Protein AF-A0A968LFF2-F1 (afdb_monomer_lite)

pLDDT: mean 85.59, std 20.64, range [28.81, 98.56]

Structure (mmCIF, N/CA/C/O backbone):
data_AF-A0A968LFF2-F1
#
_entry.id   AF-A0A968LFF2-F1
#
loop_
_atom_site.group_PDB
_atom_site.id
_atom_site.type_symbol
_atom_site.label_atom_id
_atom_site.label_alt_id
_atom_site.label_comp_id
_atom_site.label_asym_id
_atom_site.label_entity_id
_atom_site.label_seq_id
_atom_site.pdbx_PDB_ins_code
_atom_site.Cartn_x
_atom_site.Cartn_y
_atom_site.Cartn_z
_atom_site.occupancy
_atom_site.B_iso_or_equiv
_atom_site.auth_seq_id
_atom_site.auth_comp_id
_atom_site.auth_asym_id
_atom_site.auth_atom_id
_atom_site.pdbx_PDB_model_num
ATOM 1 N N . MET A 1 1 ? 43.950 -26.384 6.929 1.00 42.59 1 MET A N 1
ATOM 2 C CA . MET A 1 1 ? 43.968 -25.857 5.551 1.00 42.59 1 MET A CA 1
ATOM 3 C C . MET A 1 1 ? 42.519 -25.660 5.151 1.00 42.59 1 MET A C 1
ATOM 5 O O . MET A 1 1 ? 41.858 -26.642 4.857 1.00 42.59 1 MET A O 1
ATOM 9 N N . GLY A 1 2 ? 41.994 -24.446 5.329 1.00 50.00 2 GLY A N 1
ATOM 10 C CA . GLY A 1 2 ? 40.636 -24.091 4.918 1.00 50.00 2 GLY A CA 1
ATOM 11 C C . GLY A 1 2 ? 40.735 -23.338 3.604 1.00 50.00 2 GLY A C 1
ATOM 12 O O . GLY A 1 2 ? 41.345 -22.272 3.569 1.00 50.00 2 GLY A O 1
ATOM 13 N N . GLU A 1 3 ? 40.224 -23.927 2.530 1.00 49.44 3 GLU A N 1
ATOM 14 C CA . GLU A 1 3 ? 40.144 -23.263 1.234 1.00 49.44 3 GLU A CA 1
ATOM 15 C C . GLU A 1 3 ? 39.076 -22.169 1.310 1.00 49.44 3 GLU A C 1
ATOM 17 O O . GLU A 1 3 ? 37.909 -22.430 1.600 1.00 49.44 3 GLU A O 1
ATOM 22 N N . SER A 1 4 ? 39.495 -20.923 1.103 1.00 48.19 4 SER A N 1
ATOM 23 C CA . SER A 1 4 ? 38.594 -19.788 0.948 1.00 48.19 4 SER A CA 1
ATOM 24 C C . SER A 1 4 ? 37.860 -19.916 -0.383 1.00 48.19 4 SER A C 1
ATOM 26 O O . SER A 1 4 ? 38.497 -19.927 -1.437 1.00 48.19 4 SER A O 1
ATOM 28 N N . ILE A 1 5 ? 36.531 -19.984 -0.333 1.00 44.09 5 ILE A N 1
ATOM 29 C CA . ILE A 1 5 ? 35.678 -19.902 -1.519 1.00 44.09 5 ILE A CA 1
ATOM 30 C C . ILE A 1 5 ? 35.897 -18.514 -2.148 1.00 44.09 5 ILE A C 1
ATOM 32 O O . ILE A 1 5 ? 35.705 -17.510 -1.457 1.00 44.09 5 ILE A O 1
ATOM 36 N N . PRO A 1 6 ? 36.326 -18.417 -3.418 1.00 49.41 6 PRO A N 1
ATOM 37 C CA . PRO A 1 6 ? 36.496 -17.128 -4.069 1.00 49.41 6 PRO A CA 1
ATOM 38 C C . PRO A 1 6 ? 35.125 -16.471 -4.262 1.00 49.41 6 PRO A C 1
ATOM 40 O O . PRO A 1 6 ? 34.250 -17.027 -4.925 1.00 49.41 6 PRO A O 1
ATOM 43 N N . TYR A 1 7 ? 34.943 -15.277 -3.694 1.00 47.00 7 TYR A N 1
ATOM 44 C CA . TYR A 1 7 ? 33.837 -14.401 -4.070 1.00 47.00 7 TYR A CA 1
ATOM 45 C C . TYR A 1 7 ? 34.010 -14.037 -5.546 1.00 47.00 7 TYR A C 1
ATOM 47 O O . TYR A 1 7 ? 35.020 -13.444 -5.933 1.00 47.00 7 TYR A O 1
ATOM 55 N N . ALA A 1 8 ? 33.044 -14.428 -6.377 1.00 47.16 8 ALA A N 1
ATOM 56 C CA . ALA A 1 8 ? 32.992 -14.007 -7.766 1.00 47.16 8 ALA A CA 1
ATOM 57 C C . ALA A 1 8 ? 32.889 -12.478 -7.799 1.00 47.16 8 ALA A C 1
ATOM 59 O O . ALA A 1 8 ? 31.934 -11.899 -7.285 1.00 47.16 8 ALA A O 1
ATOM 60 N N . THR A 1 9 ? 33.891 -11.817 -8.372 1.00 46.69 9 THR A N 1
ATOM 61 C CA . THR A 1 9 ? 33.853 -10.375 -8.594 1.00 46.69 9 THR A CA 1
ATOM 62 C C . THR A 1 9 ? 32.889 -10.104 -9.738 1.00 46.69 9 THR A C 1
ATOM 64 O O . THR A 1 9 ? 33.243 -10.265 -10.908 1.00 46.69 9 THR A O 1
ATOM 67 N N . THR A 1 10 ? 31.658 -9.725 -9.406 1.00 53.47 10 THR A N 1
ATOM 68 C CA . THR A 1 10 ? 30.729 -9.119 -10.360 1.00 53.47 10 THR A CA 1
ATOM 69 C C . THR A 1 10 ? 31.437 -7.928 -11.022 1.00 53.47 10 THR A C 1
ATOM 71 O O . THR A 1 10 ? 32.088 -7.157 -10.308 1.00 53.47 10 THR A O 1
ATOM 74 N N . PRO A 1 11 ? 31.390 -7.767 -12.359 1.00 54.25 11 PRO A N 1
ATOM 75 C CA . PRO A 1 11 ? 31.959 -6.593 -13.013 1.00 54.25 11 PRO A CA 1
ATOM 76 C C . PRO A 1 11 ? 31.420 -5.324 -12.348 1.00 54.25 11 PRO A C 1
ATOM 78 O O . PRO A 1 11 ? 30.231 -5.246 -12.044 1.00 54.25 11 PRO A O 1
ATOM 81 N N . ALA A 1 12 ? 32.312 -4.366 -12.081 1.00 58.50 12 ALA A N 1
ATOM 82 C CA . ALA A 1 12 ? 31.978 -3.118 -11.408 1.00 58.50 12 ALA A CA 1
ATOM 83 C C . ALA A 1 12 ? 30.876 -2.392 -12.191 1.00 58.50 12 ALA A C 1
ATOM 85 O O . ALA A 1 12 ? 31.120 -1.804 -13.245 1.00 58.50 12 ALA A O 1
ATOM 86 N N . CYS A 1 13 ? 29.647 -2.486 -11.693 1.00 55.47 13 CYS A N 1
ATOM 87 C CA . CYS A 1 13 ? 28.530 -1.720 -12.201 1.00 55.47 13 CYS A CA 1
ATOM 88 C C . CYS A 1 13 ? 28.789 -0.262 -11.805 1.00 55.47 13 CYS A C 1
ATOM 90 O O . CYS A 1 13 ? 28.866 0.048 -10.620 1.00 55.47 13 CYS A O 1
ATOM 92 N N . ASN A 1 14 ? 28.949 0.635 -12.780 1.00 74.81 14 ASN A N 1
ATOM 93 C CA . ASN A 1 14 ? 29.116 2.074 -12.523 1.00 74.81 14 ASN A CA 1
ATOM 94 C C . ASN A 1 14 ? 27.807 2.754 -12.074 1.00 74.81 14 ASN A C 1
ATOM 96 O O . ASN A 1 14 ? 27.743 3.980 -12.002 1.00 74.81 14 ASN A O 1
ATOM 100 N N . TYR A 1 15 ? 26.759 1.975 -11.807 1.00 72.19 15 TYR A N 1
ATOM 101 C CA . TYR A 1 15 ? 25.457 2.462 -11.388 1.00 72.19 15 TYR A CA 1
ATOM 102 C C . TYR A 1 15 ? 25.218 2.140 -9.921 1.00 72.19 15 TYR A C 1
ATOM 104 O O . TYR A 1 15 ? 25.536 1.057 -9.434 1.00 72.19 15 TYR A O 1
ATOM 112 N N . ILE A 1 16 ? 24.627 3.109 -9.235 1.00 80.44 16 ILE A N 1
ATOM 113 C CA . ILE A 1 16 ? 24.134 2.962 -7.874 1.00 80.44 16 ILE A CA 1
ATOM 114 C C . ILE A 1 16 ? 22.748 2.312 -7.977 1.00 80.44 16 ILE A C 1
ATOM 116 O O . ILE A 1 16 ? 21.893 2.882 -8.662 1.00 80.44 16 ILE A O 1
ATOM 120 N N . PRO A 1 17 ? 22.505 1.148 -7.346 1.00 80.00 17 PRO A N 1
ATOM 121 C CA . PRO A 1 17 ? 21.168 0.572 -7.276 1.00 80.00 17 PRO A CA 1
ATOM 122 C C . PRO A 1 17 ? 20.183 1.583 -6.686 1.00 80.00 17 PRO A C 1
ATOM 124 O O . PRO A 1 17 ? 20.472 2.210 -5.670 1.00 80.00 17 PRO A O 1
ATOM 127 N N . ALA A 1 18 ? 19.037 1.756 -7.341 1.00 84.50 18 ALA A N 1
ATOM 128 C CA . ALA A 1 18 ? 17.999 2.689 -6.928 1.00 84.50 18 ALA A CA 1
ATOM 129 C C . ALA A 1 18 ? 16.649 1.969 -6.816 1.00 84.50 18 ALA A C 1
ATOM 131 O O . ALA A 1 18 ? 16.236 1.307 -7.766 1.00 84.50 18 ALA A O 1
ATOM 132 N N . LEU A 1 19 ? 15.955 2.128 -5.687 1.00 86.44 19 LEU A N 1
ATOM 133 C CA . LEU A 1 19 ? 14.545 1.776 -5.527 1.00 86.44 19 LEU A CA 1
ATOM 134 C C . LEU A 1 19 ? 13.709 3.054 -5.627 1.00 86.44 19 LEU A C 1
ATOM 136 O O . LEU A 1 19 ? 13.970 4.023 -4.912 1.00 86.44 19 LEU A O 1
ATOM 140 N N . LEU A 1 20 ? 12.707 3.050 -6.506 1.00 91.62 20 LEU A N 1
ATOM 141 C CA . LEU A 1 20 ? 11.682 4.088 -6.559 1.00 91.62 20 LEU A CA 1
ATOM 142 C C . LEU A 1 20 ? 10.348 3.487 -6.118 1.00 91.62 20 LEU A C 1
ATOM 144 O O . LEU A 1 20 ? 9.720 2.729 -6.859 1.00 91.62 20 LEU A O 1
ATOM 148 N N . GLU A 1 21 ? 9.939 3.853 -4.909 1.00 93.56 21 GLU A N 1
ATOM 149 C CA . GLU A 1 21 ? 8.647 3.506 -4.330 1.00 93.56 21 GLU A CA 1
ATOM 150 C C . GLU A 1 21 ? 7.652 4.660 -4.488 1.00 93.56 21 GLU A C 1
ATOM 152 O O . GLU A 1 21 ? 7.970 5.828 -4.244 1.00 93.56 21 GLU A O 1
ATOM 157 N N . ILE A 1 22 ? 6.425 4.320 -4.874 1.00 96.12 22 ILE A N 1
ATOM 158 C CA . ILE A 1 22 ? 5.303 5.242 -4.994 1.00 96.12 22 ILE A CA 1
ATOM 159 C C . ILE A 1 22 ? 4.215 4.828 -4.005 1.00 96.12 22 ILE A C 1
ATOM 161 O O . ILE A 1 22 ? 3.572 3.790 -4.169 1.00 96.12 22 ILE A O 1
ATOM 165 N N . HIS A 1 23 ? 3.949 5.674 -3.009 1.00 96.06 23 HIS A N 1
ATOM 166 C CA . HIS A 1 23 ? 2.812 5.473 -2.113 1.00 96.06 23 HIS A CA 1
ATOM 167 C C . HIS A 1 23 ? 1.512 5.817 -2.838 1.00 96.06 23 HIS A C 1
ATOM 169 O O . HIS A 1 23 ? 1.255 6.971 -3.193 1.00 96.06 23 HIS A O 1
ATOM 175 N N . THR A 1 24 ? 0.686 4.800 -3.048 1.00 97.06 24 THR A N 1
ATOM 176 C CA . THR A 1 24 ? -0.651 4.930 -3.625 1.00 97.06 24 THR A CA 1
ATOM 177 C C . THR A 1 24 ? -1.636 5.019 -2.474 1.00 97.06 24 THR A C 1
ATOM 179 O O . THR A 1 24 ? -1.988 4.005 -1.882 1.00 97.06 24 THR A O 1
ATOM 182 N N . GLU A 1 25 ? -2.035 6.233 -2.106 1.00 96.75 25 GLU A N 1
ATOM 183 C CA . GLU A 1 25 ? -2.874 6.497 -0.934 1.00 96.75 25 GLU A CA 1
ATOM 184 C C . GLU A 1 25 ? -3.870 7.642 -1.197 1.00 96.75 25 GLU A C 1
ATOM 186 O O . GLU A 1 25 ? -3.706 8.374 -2.180 1.00 96.75 25 GLU A O 1
ATOM 191 N N . PRO A 1 26 ? -4.901 7.824 -0.350 1.00 97.00 26 PRO A N 1
ATOM 192 C CA . PRO A 1 26 ? -5.806 8.960 -0.468 1.00 97.00 26 PRO A CA 1
ATOM 193 C C . PRO A 1 26 ? -5.077 10.311 -0.403 1.00 97.00 26 PRO A C 1
ATOM 195 O O . PRO A 1 26 ? -4.015 10.451 0.208 1.00 97.00 26 PRO A O 1
ATOM 198 N N . ASP A 1 27 ? -5.703 11.347 -0.964 1.00 94.06 27 ASP A N 1
ATOM 199 C CA . ASP A 1 27 ? -5.123 12.698 -0.992 1.00 94.06 27 ASP A CA 1
ATOM 200 C C . ASP A 1 27 ? -4.952 13.309 0.411 1.00 94.06 27 ASP A C 1
ATOM 202 O O . ASP A 1 27 ? -4.018 14.074 0.653 1.00 94.06 27 ASP A O 1
ATOM 206 N N . GLY A 1 28 ? -5.847 12.965 1.343 1.00 91.06 28 GLY A N 1
ATOM 207 C CA . GLY A 1 28 ? -5.799 13.401 2.738 1.00 91.06 28 GLY A CA 1
ATOM 208 C C . GLY A 1 28 ? -5.259 12.322 3.676 1.00 91.06 28 GLY A C 1
ATOM 209 O O . GLY A 1 28 ? -5.589 11.150 3.527 1.00 91.06 28 GLY A O 1
ATOM 210 N N . GLU A 1 29 ? -4.486 12.727 4.687 1.00 86.38 29 GLU A N 1
ATOM 211 C CA . GLU A 1 29 ? -4.011 11.821 5.748 1.00 86.38 29 GLU A CA 1
ATOM 212 C C . GLU A 1 29 ? -5.145 11.464 6.734 1.00 86.38 29 GLU A C 1
ATOM 214 O O . GLU A 1 29 ? -5.326 10.309 7.118 1.00 86.38 29 GLU A O 1
ATOM 219 N N . TYR A 1 30 ? -5.964 12.448 7.112 1.00 92.75 30 TYR A N 1
ATOM 220 C CA . TYR A 1 30 ? -7.060 12.285 8.070 1.00 92.75 30 TYR A CA 1
ATOM 221 C C . TYR A 1 30 ? -8.403 12.245 7.350 1.00 92.75 30 TYR A C 1
ATOM 223 O O . TYR A 1 30 ? -9.018 13.275 7.076 1.00 92.75 30 TYR A O 1
ATOM 231 N N . LEU A 1 31 ? -8.850 11.039 7.017 1.00 93.19 31 LEU A N 1
ATOM 232 C CA . LEU A 1 31 ? -10.049 10.848 6.213 1.00 93.19 31 LEU A CA 1
ATOM 233 C C . LEU A 1 31 ? -11.326 11.166 6.990 1.00 93.19 31 LEU A C 1
ATOM 235 O O . LEU A 1 31 ? -11.475 10.799 8.151 1.00 93.19 31 LEU A O 1
ATOM 239 N N . HIS A 1 32 ? -12.312 11.765 6.336 1.00 90.94 32 HIS A N 1
ATOM 240 C CA . HIS A 1 32 ? -13.648 11.835 6.918 1.00 90.94 32 HIS A CA 1
ATOM 241 C C . HIS A 1 32 ? -14.323 10.463 6.827 1.00 90.94 32 HIS A C 1
ATOM 243 O O . HIS A 1 32 ? -14.366 9.851 5.758 1.00 90.94 32 HIS A O 1
ATOM 249 N N . LEU A 1 33 ? -14.856 9.973 7.949 1.00 89.75 33 LEU A N 1
ATOM 250 C CA . LEU A 1 33 ? -15.550 8.686 7.992 1.00 89.75 33 LEU A CA 1
ATOM 251 C C . LEU A 1 33 ? -16.712 8.650 6.994 1.00 89.75 33 LEU A C 1
ATOM 253 O O . LEU A 1 33 ? -17.507 9.586 6.906 1.00 89.75 33 LEU A O 1
ATOM 257 N N . GLY A 1 34 ? -16.800 7.558 6.234 1.00 85.81 34 GLY A N 1
ATOM 258 C CA . GLY A 1 34 ? -17.827 7.343 5.212 1.00 85.81 34 GLY A CA 1
ATOM 259 C C . GLY A 1 34 ? -17.718 8.227 3.962 1.00 85.81 34 GLY A C 1
ATOM 260 O O . GLY A 1 34 ? -18.468 8.006 3.009 1.00 85.81 34 GLY A O 1
ATOM 261 N N . GLN A 1 35 ? -16.797 9.196 3.915 1.00 92.19 35 GLN A N 1
ATOM 262 C CA . GLN A 1 35 ? -16.594 10.035 2.737 1.00 92.19 35 GLN A CA 1
ATOM 263 C C . G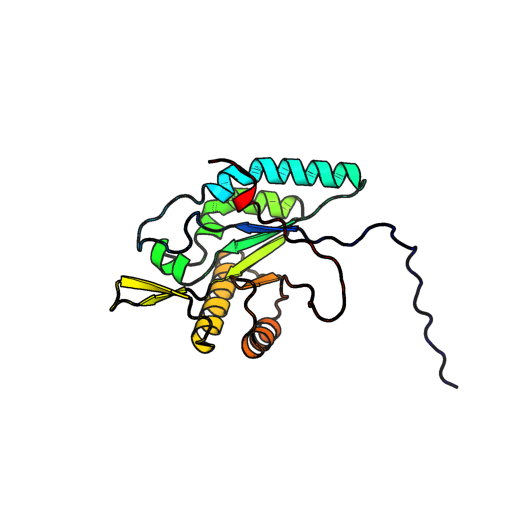LN A 1 35 ? -15.587 9.381 1.786 1.00 92.19 35 GLN A C 1
ATOM 265 O O . GLN A 1 35 ? -14.377 9.568 1.895 1.00 92.19 35 GLN A O 1
ATOM 270 N N . LYS A 1 36 ? -16.107 8.624 0.819 1.00 93.06 36 LYS A N 1
ATOM 271 C CA . LYS A 1 36 ? -15.296 7.968 -0.213 1.00 93.06 36 LYS A CA 1
ATOM 272 C C . LYS A 1 36 ? -14.931 8.970 -1.304 1.00 93.06 36 LYS A C 1
ATOM 274 O O . LYS A 1 36 ? -15.768 9.296 -2.144 1.00 93.06 36 LYS A O 1
ATOM 279 N N . LEU A 1 37 ? -13.702 9.473 -1.270 1.00 93.75 37 LEU A N 1
ATOM 280 C CA . LEU A 1 37 ? -13.165 10.359 -2.300 1.00 93.75 37 LEU A CA 1
ATOM 281 C C . LEU A 1 37 ? -12.250 9.576 -3.253 1.00 93.75 37 LEU A C 1
ATOM 283 O O . LEU A 1 37 ? -11.612 8.617 -2.823 1.00 93.75 37 LEU A O 1
ATOM 287 N N . PRO A 1 38 ? -12.168 9.964 -4.536 1.00 92.69 38 PRO A N 1
ATOM 288 C CA . PRO A 1 38 ? -11.152 9.418 -5.431 1.00 92.69 38 PRO A CA 1
ATOM 289 C C . PRO A 1 38 ? -9.748 9.782 -4.934 1.00 92.69 38 PRO A C 1
ATOM 291 O O . PRO A 1 38 ? -9.563 10.824 -4.303 1.00 92.69 38 PRO A O 1
ATOM 294 N N . TRP A 1 39 ? -8.759 8.939 -5.230 1.00 97.25 39 TRP A N 1
ATOM 295 C CA . TRP A 1 39 ? -7.353 9.182 -4.898 1.00 97.25 39 TRP A CA 1
ATOM 296 C C . TRP A 1 39 ? -6.708 9.958 -6.048 1.00 97.25 39 TRP A C 1
ATOM 298 O O . TRP A 1 39 ? -5.970 9.403 -6.866 1.00 97.25 39 TRP A O 1
ATOM 308 N N . GLN A 1 40 ? -7.035 11.247 -6.163 1.00 97.00 40 GLN A N 1
ATOM 309 C CA . GLN A 1 40 ? -6.697 12.036 -7.350 1.00 97.00 40 GLN A CA 1
ATOM 310 C C . GLN A 1 40 ? -5.187 12.169 -7.544 1.00 97.00 40 GLN A C 1
ATOM 312 O O . GLN A 1 40 ? -4.722 12.248 -8.679 1.00 97.00 40 GLN A O 1
ATOM 317 N N . GLY A 1 41 ? -4.411 12.180 -6.461 1.00 96.19 41 GLY A N 1
ATOM 318 C CA . GLY A 1 41 ? -2.956 12.173 -6.499 1.00 96.19 41 GLY A CA 1
ATOM 319 C C . GLY A 1 41 ? -2.413 10.965 -7.257 1.00 96.19 41 GLY A C 1
ATOM 320 O O . GLY A 1 41 ? -1.577 11.134 -8.144 1.00 96.19 41 GLY A O 1
ATOM 321 N N . PHE A 1 42 ? -2.934 9.764 -6.990 1.00 97.38 42 PHE A N 1
ATOM 322 C CA . PHE A 1 42 ? -2.601 8.564 -7.761 1.00 97.38 42 PHE A CA 1
ATOM 323 C C . PHE A 1 42 ? -3.068 8.691 -9.216 1.00 97.38 42 PHE A C 1
ATOM 325 O O . PHE A 1 42 ? -2.262 8.568 -10.138 1.00 97.38 42 PHE A O 1
ATOM 332 N N . GLU A 1 43 ? -4.341 9.029 -9.431 1.00 97.75 43 GLU A N 1
ATOM 333 C CA . GLU A 1 43 ? -4.942 9.105 -10.771 1.00 97.75 43 GLU A CA 1
ATOM 334 C C . GLU A 1 43 ? -4.203 10.084 -11.697 1.00 97.75 43 GLU A C 1
ATOM 336 O O . GLU A 1 43 ? -3.971 9.794 -12.871 1.00 97.75 43 GLU A O 1
ATOM 341 N N . ARG A 1 44 ? -3.792 11.241 -11.167 1.00 97.19 44 ARG A N 1
ATOM 342 C CA . ARG A 1 44 ? -3.086 12.283 -11.925 1.00 97.19 44 ARG A CA 1
ATOM 343 C C . ARG A 1 44 ? -1.597 11.999 -12.088 1.00 97.19 44 ARG A C 1
ATOM 345 O O . ARG A 1 44 ? -1.019 12.404 -13.095 1.00 97.19 44 ARG A O 1
ATOM 352 N N . SER A 1 45 ? -0.960 11.340 -11.118 1.00 97.25 45 SER A N 1
ATOM 353 C CA . SER A 1 45 ? 0.479 11.050 -11.181 1.00 97.25 45 SER A CA 1
ATOM 354 C C . SER A 1 45 ? 0.803 9.814 -12.018 1.00 97.25 45 SER A C 1
ATOM 356 O O . SER A 1 45 ? 1.883 9.759 -12.604 1.00 97.25 45 SER A O 1
ATOM 358 N N . LEU A 1 46 ? -0.121 8.859 -12.157 1.00 97.75 46 LEU A N 1
ATOM 359 C CA . LEU A 1 46 ? 0.114 7.612 -12.886 1.00 97.75 46 LEU A CA 1
ATOM 360 C C . LEU A 1 46 ? 0.634 7.820 -14.329 1.00 97.75 46 LEU A C 1
ATOM 362 O O . LEU A 1 46 ? 1.645 7.201 -14.675 1.00 97.75 46 LEU A O 1
ATOM 366 N N . PRO A 1 47 ? 0.056 8.699 -15.179 1.00 97.56 47 PRO A N 1
ATOM 367 C CA . PRO A 1 47 ? 0.598 8.952 -16.518 1.00 97.56 47 PRO A CA 1
ATOM 368 C C . PRO A 1 47 ? 2.015 9.538 -16.492 1.00 97.56 47 PRO A C 1
ATOM 370 O O . PRO A 1 47 ? 2.860 9.159 -17.304 1.00 97.56 47 PRO A O 1
ATOM 373 N N . PHE A 1 48 ? 2.288 10.434 -15.539 1.00 97.62 48 PHE A N 1
ATOM 374 C CA . PHE A 1 48 ? 3.609 11.032 -15.361 1.00 97.62 48 PHE A CA 1
ATOM 375 C C . PHE A 1 48 ? 4.645 9.982 -14.942 1.00 97.62 48 PHE A C 1
ATOM 377 O O . PHE A 1 48 ? 5.716 9.908 -15.539 1.00 97.62 48 PHE A O 1
ATOM 384 N N . ILE A 1 49 ? 4.315 9.122 -13.977 1.00 97.81 49 ILE A N 1
ATOM 385 C CA . ILE A 1 49 ? 5.213 8.064 -13.499 1.00 97.81 49 ILE A CA 1
ATOM 386 C C . ILE A 1 49 ? 5.474 7.034 -14.605 1.00 97.81 49 ILE A C 1
ATOM 388 O O . ILE A 1 49 ? 6.613 6.608 -14.790 1.00 97.81 49 ILE A O 1
ATOM 392 N N . ARG A 1 50 ? 4.462 6.691 -15.417 1.00 96.75 50 ARG A N 1
ATOM 393 C CA . ARG A 1 50 ? 4.645 5.835 -16.604 1.00 96.75 50 ARG A CA 1
ATOM 394 C C . ARG A 1 50 ? 5.634 6.451 -17.601 1.00 96.75 50 ARG A C 1
ATOM 396 O O . ARG A 1 50 ? 6.474 5.728 -18.133 1.00 96.75 50 ARG A O 1
ATOM 403 N N . HIS A 1 51 ? 5.564 7.764 -17.826 1.00 97.31 51 HIS A N 1
ATOM 404 C CA . HIS A 1 51 ? 6.521 8.475 -18.676 1.00 97.31 51 HIS A CA 1
ATOM 405 C C . HIS A 1 51 ? 7.931 8.502 -18.065 1.00 97.31 51 HIS A C 1
ATOM 407 O O . HIS A 1 51 ? 8.905 8.223 -18.761 1.00 97.31 51 HIS A O 1
ATOM 413 N N . LEU A 1 52 ? 8.038 8.763 -16.759 1.00 96.50 52 LEU A N 1
ATOM 414 C CA . LEU A 1 52 ? 9.305 8.744 -16.029 1.00 96.50 52 LEU A CA 1
ATOM 415 C C . LEU A 1 52 ? 9.985 7.368 -16.103 1.00 96.50 52 LEU A C 1
ATOM 417 O O . LEU A 1 52 ? 11.170 7.295 -16.411 1.00 96.50 52 LEU A O 1
ATOM 421 N N . ARG A 1 53 ? 9.237 6.277 -15.897 1.00 95.81 53 ARG A N 1
ATOM 422 C CA . ARG A 1 53 ? 9.738 4.897 -16.017 1.00 95.81 53 ARG A CA 1
ATOM 423 C C . ARG A 1 53 ? 10.336 4.624 -17.396 1.00 95.81 53 ARG A C 1
ATOM 425 O O . ARG A 1 53 ? 11.410 4.032 -17.483 1.00 95.81 53 ARG A O 1
ATOM 432 N N . GLN A 1 54 ? 9.666 5.068 -18.463 1.00 96.50 54 GLN A N 1
ATOM 433 C CA . GLN A 1 54 ? 10.191 4.923 -19.823 1.00 96.50 54 GLN A CA 1
ATOM 434 C C . GLN A 1 54 ? 11.494 5.708 -19.989 1.00 96.50 54 GLN A C 1
ATOM 436 O O . GLN A 1 54 ? 12.480 5.156 -20.460 1.00 96.50 54 GLN A O 1
ATOM 441 N N . HIS A 1 55 ? 11.525 6.958 -19.523 1.00 96.62 55 HIS A N 1
ATOM 442 C CA . HIS A 1 55 ? 12.718 7.795 -19.600 1.00 96.62 55 HIS A CA 1
ATOM 443 C C . HIS A 1 55 ? 13.920 7.177 -18.872 1.00 96.62 55 HIS A C 1
ATOM 445 O O . HIS A 1 55 ? 15.026 7.194 -19.407 1.00 96.62 55 HIS A O 1
ATOM 451 N N . ILE A 1 56 ? 13.711 6.608 -17.679 1.00 93.75 56 ILE A N 1
ATOM 452 C CA . ILE A 1 56 ? 14.764 5.904 -16.931 1.00 93.75 56 ILE A CA 1
ATOM 453 C C . ILE A 1 56 ? 15.206 4.653 -17.698 1.00 93.75 56 ILE A C 1
ATOM 455 O O . ILE A 1 56 ? 16.405 4.439 -17.864 1.00 93.75 56 ILE A O 1
ATOM 459 N N . SER A 1 57 ? 14.257 3.873 -18.222 1.00 92.06 57 SER A N 1
ATOM 460 C CA . SER A 1 57 ? 14.566 2.647 -18.967 1.00 92.06 57 SER A CA 1
ATOM 461 C C . SER A 1 57 ? 15.417 2.929 -20.207 1.00 92.06 57 SER A C 1
ATOM 463 O O . SER A 1 57 ? 16.399 2.233 -20.453 1.00 92.06 57 SER A O 1
ATOM 465 N N . ASP A 1 58 ? 15.091 3.996 -20.943 1.00 95.00 58 ASP A N 1
ATOM 466 C CA . ASP A 1 58 ? 15.835 4.426 -22.131 1.00 95.00 58 ASP A CA 1
ATOM 467 C C . ASP A 1 58 ? 17.266 4.872 -21.781 1.00 95.00 58 ASP A C 1
ATOM 469 O O . ASP A 1 58 ? 18.201 4.611 -22.533 1.00 95.00 58 ASP A O 1
ATOM 473 N N . HIS A 1 59 ? 17.457 5.531 -20.631 1.00 92.50 59 HIS A N 1
ATOM 474 C CA . HIS A 1 59 ? 18.782 5.978 -20.180 1.00 92.50 59 HIS A CA 1
ATOM 475 C C . HIS A 1 59 ? 19.660 4.840 -19.658 1.00 92.50 59 HIS A C 1
ATOM 477 O O . HIS A 1 59 ? 20.886 4.933 -19.737 1.00 92.50 59 HIS A O 1
ATOM 483 N N . LEU A 1 60 ? 19.048 3.799 -19.093 1.00 88.50 60 LEU A N 1
ATOM 484 C CA . LEU A 1 60 ? 19.754 2.637 -18.554 1.00 88.50 60 LEU A CA 1
ATOM 485 C C . LEU A 1 60 ? 19.944 1.517 -19.582 1.00 88.50 60 LEU A C 1
ATOM 487 O O . LEU A 1 60 ? 20.648 0.557 -19.281 1.00 88.50 60 LEU A O 1
ATOM 491 N N . ASP A 1 61 ? 19.322 1.626 -20.761 1.00 89.94 61 ASP A N 1
ATOM 492 C CA . ASP A 1 61 ? 19.226 0.546 -21.756 1.00 89.94 61 ASP A CA 1
ATOM 493 C C . ASP A 1 61 ? 18.722 -0.773 -21.130 1.00 89.94 61 ASP A C 1
ATOM 495 O O . ASP A 1 61 ? 19.177 -1.875 -21.438 1.00 89.94 61 ASP A O 1
ATOM 499 N N . ALA A 1 62 ? 17.796 -0.651 -20.173 1.00 88.50 62 ALA A N 1
ATOM 500 C CA . ALA A 1 62 ? 17.269 -1.763 -19.392 1.00 88.50 62 ALA A CA 1
ATOM 501 C C . ALA A 1 62 ? 15.853 -1.456 -18.874 1.00 88.50 62 ALA A C 1
ATOM 503 O O . ALA A 1 62 ? 15.550 -0.299 -18.577 1.00 88.50 62 ALA A O 1
ATOM 504 N N . PRO A 1 63 ? 14.973 -2.464 -18.710 1.00 91.44 63 PRO A N 1
ATOM 505 C CA . PRO A 1 63 ? 13.664 -2.256 -18.101 1.00 91.44 63 PRO A CA 1
ATOM 506 C C . PRO A 1 63 ? 13.775 -1.686 -16.682 1.00 91.44 63 PRO A C 1
ATOM 508 O O . PRO A 1 63 ? 14.494 -2.223 -15.841 1.00 91.44 63 PRO A O 1
ATOM 511 N N . THR A 1 64 ? 13.031 -0.616 -16.410 1.00 93.56 64 THR A N 1
ATOM 512 C CA . THR A 1 64 ? 12.846 -0.082 -15.056 1.00 93.56 64 THR A CA 1
ATOM 513 C C . THR A 1 64 ? 11.544 -0.610 -14.470 1.00 93.56 64 THR A C 1
ATOM 515 O O . THR A 1 64 ? 10.483 -0.440 -15.076 1.00 93.56 64 THR A O 1
ATOM 518 N N . HIS A 1 65 ? 11.636 -1.201 -13.281 1.00 94.81 65 HIS A N 1
ATOM 519 C CA . HIS A 1 65 ? 10.501 -1.669 -12.489 1.00 94.81 65 HIS A CA 1
ATOM 520 C C . HIS A 1 65 ? 10.351 -0.800 -11.243 1.00 94.81 65 HIS A C 1
ATOM 522 O O . HIS A 1 65 ? 11.349 -0.394 -10.644 1.00 94.81 65 HIS A O 1
ATOM 528 N N . LEU A 1 66 ? 9.110 -0.493 -10.880 1.00 95.88 66 LEU A N 1
ATOM 529 C CA . LEU A 1 66 ? 8.774 0.348 -9.732 1.00 95.88 66 LEU A CA 1
ATOM 530 C C . LEU A 1 66 ? 8.091 -0.466 -8.632 1.00 95.88 66 LEU A C 1
ATOM 532 O O . LEU A 1 66 ? 7.465 -1.489 -8.911 1.00 95.88 66 LEU A O 1
ATOM 536 N N . LEU A 1 67 ? 8.168 0.028 -7.396 1.00 96.12 67 LEU A N 1
ATOM 537 C CA . LEU A 1 67 ? 7.354 -0.457 -6.283 1.00 96.12 67 LEU A CA 1
ATOM 538 C C . LEU A 1 67 ? 6.174 0.498 -6.066 1.00 96.12 67 LEU A C 1
ATOM 540 O O . LEU A 1 67 ? 6.363 1.697 -5.871 1.00 96.12 67 LEU A O 1
ATOM 544 N N . TRP A 1 68 ? 4.955 -0.028 -6.075 1.00 97.69 68 TRP A N 1
ATOM 545 C CA . TRP A 1 68 ? 3.732 0.706 -5.763 1.00 97.69 68 TRP A CA 1
ATOM 546 C C . TRP A 1 68 ? 3.159 0.199 -4.447 1.00 97.69 68 TRP A C 1
ATOM 548 O O . TRP A 1 68 ? 2.514 -0.849 -4.403 1.00 97.69 68 TRP A O 1
ATOM 558 N N . SER A 1 69 ? 3.372 0.949 -3.374 1.00 97.06 69 SER A N 1
ATOM 559 C CA . SER A 1 69 ? 2.884 0.581 -2.046 1.00 97.06 69 SER A CA 1
ATOM 560 C C . SER A 1 69 ? 1.493 1.158 -1.842 1.00 97.06 69 SER A C 1
ATOM 562 O O . SER A 1 69 ? 1.310 2.370 -1.696 1.00 97.06 69 SER A O 1
ATOM 564 N N . VAL A 1 70 ? 0.485 0.289 -1.910 1.00 98.12 70 VAL A N 1
ATOM 565 C CA . VAL A 1 70 ? -0.924 0.689 -1.867 1.00 98.12 70 VAL A CA 1
ATOM 566 C C . VAL A 1 70 ? -1.400 0.765 -0.428 1.00 98.12 70 VAL A C 1
ATOM 568 O O . VAL A 1 70 ? -1.188 -0.157 0.359 1.00 98.12 70 VAL A O 1
ATOM 571 N N . ARG A 1 71 ? -2.083 1.860 -0.093 1.00 97.81 71 ARG A N 1
ATOM 572 C CA . ARG A 1 71 ? -2.659 2.085 1.225 1.00 97.81 71 ARG A CA 1
ATOM 573 C C . ARG A 1 71 ? -3.762 1.072 1.513 1.00 97.81 71 ARG A C 1
ATOM 575 O O . ARG A 1 71 ? -4.817 1.109 0.884 1.00 97.81 71 ARG A O 1
ATOM 582 N N . VAL A 1 72 ? -3.526 0.184 2.470 1.00 98.12 72 VAL A N 1
ATOM 583 C CA . VAL A 1 72 ? -4.478 -0.854 2.886 1.00 98.12 72 VAL A CA 1
ATOM 584 C C . VAL A 1 72 ? -4.362 -0.981 4.397 1.00 98.12 72 VAL A C 1
ATOM 586 O O . VAL A 1 72 ? -3.354 -1.463 4.894 1.00 98.12 72 VAL A O 1
ATOM 589 N N . ASP A 1 73 ? -5.360 -0.510 5.139 1.00 98.31 73 ASP A N 1
ATOM 590 C CA . ASP A 1 73 ? -5.340 -0.511 6.606 1.00 98.31 73 ASP A CA 1
ATOM 591 C C . ASP A 1 73 ? -6.760 -0.295 7.187 1.00 98.31 73 ASP A C 1
ATOM 593 O O . ASP A 1 73 ? -7.726 -0.101 6.430 1.00 98.31 73 ASP A O 1
ATOM 597 N N . PRO A 1 74 ? -6.932 -0.325 8.525 1.00 98.31 74 PRO A N 1
ATOM 598 C CA . PRO A 1 74 ? -8.225 -0.077 9.157 1.00 98.31 74 PRO A CA 1
ATOM 599 C C . PRO A 1 74 ? -8.836 1.300 8.870 1.00 98.31 74 PRO A C 1
ATOM 601 O O . PRO A 1 74 ? -10.063 1.404 8.826 1.00 98.31 74 PRO A O 1
ATOM 604 N N . GLN A 1 75 ? -8.041 2.352 8.643 1.00 97.88 75 GLN A N 1
ATOM 605 C CA . GLN A 1 75 ? -8.580 3.663 8.270 1.00 97.88 75 GLN A CA 1
ATOM 606 C C . GLN A 1 75 ? -9.269 3.578 6.904 1.00 97.88 75 GLN A C 1
ATOM 608 O O . GLN A 1 75 ? -10.394 4.062 6.743 1.00 97.88 75 GLN A O 1
ATOM 613 N N . ILE A 1 76 ? -8.642 2.898 5.938 1.00 98.19 76 ILE A N 1
ATOM 614 C CA . ILE A 1 76 ? -9.259 2.637 4.633 1.00 98.19 76 ILE A CA 1
ATOM 615 C C . ILE A 1 76 ? -10.542 1.822 4.799 1.00 98.19 76 ILE A C 1
ATOM 617 O O . ILE A 1 76 ? -11.568 2.193 4.228 1.00 98.19 76 ILE A O 1
ATOM 621 N N . ALA A 1 77 ? -10.539 0.783 5.636 1.00 97.38 77 ALA A N 1
ATOM 622 C CA . ALA A 1 77 ? -11.744 0.001 5.904 1.00 97.38 77 ALA A CA 1
ATOM 623 C C . ALA A 1 77 ? -12.884 0.845 6.489 1.00 97.38 77 ALA A C 1
ATOM 625 O O . ALA A 1 77 ? -14.024 0.742 6.036 1.00 97.38 77 ALA A O 1
ATOM 626 N N . GLN A 1 78 ? -12.593 1.717 7.452 1.00 96.69 78 GLN A N 1
ATOM 627 C CA . GLN A 1 78 ? -13.607 2.555 8.094 1.00 96.69 78 GLN A CA 1
ATOM 628 C C . GLN A 1 78 ? -14.150 3.651 7.167 1.00 96.69 78 GLN A C 1
ATOM 630 O O . GLN A 1 78 ? -15.337 3.978 7.228 1.00 96.69 78 GLN A O 1
ATOM 635 N N . THR A 1 79 ? -13.325 4.200 6.274 1.00 96.94 79 THR A N 1
ATOM 636 C CA . THR A 1 79 ? -13.770 5.231 5.325 1.00 96.94 79 THR A CA 1
ATOM 637 C C . THR A 1 79 ? -14.433 4.639 4.080 1.00 96.94 79 THR A C 1
ATOM 639 O O . THR A 1 79 ? -15.486 5.114 3.649 1.00 96.94 79 THR A O 1
ATOM 642 N N . TYR A 1 80 ? -13.853 3.587 3.503 1.00 97.00 80 TYR A N 1
ATOM 643 C CA . TYR A 1 80 ? -14.258 3.018 2.214 1.00 97.00 80 TYR A CA 1
ATOM 644 C C . TYR A 1 80 ? -15.065 1.718 2.328 1.00 97.00 80 TYR A C 1
ATOM 646 O O . TYR A 1 80 ? -15.630 1.252 1.334 1.00 97.00 80 TYR A O 1
ATOM 654 N N . GLY A 1 81 ? -15.227 1.183 3.537 1.00 96.44 81 GLY A N 1
ATOM 655 C CA . GLY A 1 81 ? -16.041 0.008 3.860 1.00 96.44 81 GLY A CA 1
ATOM 656 C C . GLY A 1 81 ? -15.303 -1.330 3.782 1.00 96.44 81 GLY A C 1
ATOM 657 O O . GLY A 1 81 ? -15.863 -2.336 4.205 1.00 96.44 81 GLY A O 1
ATOM 658 N N . ARG A 1 82 ? -14.082 -1.359 3.237 1.00 96.75 82 ARG A N 1
ATOM 659 C CA . ARG A 1 82 ? -13.190 -2.530 3.181 1.00 96.75 82 ARG A CA 1
ATOM 660 C C . ARG A 1 82 ? -11.737 -2.065 3.051 1.00 96.75 82 ARG A C 1
ATOM 662 O O . ARG A 1 82 ? -11.510 -1.005 2.467 1.00 96.75 82 ARG A O 1
ATOM 669 N N . ALA A 1 83 ? -10.784 -2.797 3.622 1.00 98.12 83 ALA A N 1
ATOM 670 C CA . ALA A 1 83 ? -9.378 -2.378 3.641 1.00 98.12 83 ALA A CA 1
ATOM 671 C C . ALA A 1 83 ? -8.753 -2.466 2.239 1.00 98.12 83 ALA A C 1
ATOM 673 O O . ALA A 1 83 ? -8.022 -1.575 1.821 1.00 98.12 83 ALA A O 1
ATOM 674 N N . GLU A 1 84 ? -9.122 -3.494 1.479 1.00 97.44 84 GLU A N 1
ATOM 675 C CA . GLU A 1 84 ? -8.691 -3.777 0.109 1.00 97.44 84 GLU A CA 1
ATOM 676 C C . GLU A 1 84 ? -9.355 -2.888 -0.953 1.00 97.44 84 GLU A C 1
ATOM 678 O O . GLU A 1 84 ? -9.178 -3.128 -2.145 1.00 97.44 84 GLU A O 1
ATOM 683 N N . TRP A 1 85 ? -10.126 -1.867 -0.554 1.00 97.50 85 TRP A N 1
ATOM 684 C CA . TRP A 1 85 ? -10.965 -1.086 -1.471 1.00 97.50 85 TRP A CA 1
ATOM 685 C C . TRP A 1 85 ? -10.188 -0.573 -2.684 1.00 97.50 85 TRP A C 1
ATOM 687 O O . TRP A 1 85 ? -10.677 -0.675 -3.803 1.00 97.50 85 TRP A O 1
ATOM 697 N N . ALA A 1 86 ? -8.975 -0.059 -2.476 1.00 97.25 86 ALA A N 1
ATOM 698 C CA . ALA A 1 86 ? -8.163 0.483 -3.559 1.00 97.25 86 ALA A CA 1
ATOM 699 C C . ALA A 1 86 ? -7.598 -0.592 -4.490 1.00 97.25 86 ALA A C 1
ATOM 701 O O . ALA A 1 86 ? -7.467 -0.337 -5.684 1.00 97.25 86 ALA A O 1
ATOM 702 N N . LEU A 1 87 ? -7.306 -1.789 -3.968 1.00 97.69 87 LEU A N 1
ATOM 703 C CA . LEU A 1 87 ? -6.848 -2.917 -4.782 1.00 97.69 87 LEU A CA 1
ATOM 704 C C . LEU A 1 87 ? -7.933 -3.340 -5.774 1.00 97.69 87 LEU A C 1
ATOM 706 O O . LEU A 1 87 ? -7.632 -3.637 -6.923 1.00 97.69 87 LEU A O 1
ATOM 710 N N . GLU A 1 88 ? -9.195 -3.316 -5.346 1.00 97.06 88 GLU A N 1
ATOM 711 C CA . GLU A 1 88 ? -10.341 -3.622 -6.203 1.00 97.06 88 GLU A CA 1
ATOM 712 C C . GLU A 1 88 ? -10.711 -2.451 -7.119 1.00 97.06 88 GLU A C 1
ATOM 714 O O . GLU A 1 88 ? -10.888 -2.634 -8.322 1.00 97.06 88 GLU A O 1
ATOM 719 N N . TYR A 1 89 ? -10.816 -1.241 -6.564 1.00 97.31 89 TYR A N 1
ATOM 720 C CA . TYR A 1 89 ? -11.264 -0.059 -7.298 1.00 97.31 89 TYR A CA 1
ATOM 721 C C . TYR A 1 89 ? -10.287 0.337 -8.412 1.00 97.31 89 TYR A C 1
ATOM 723 O O . TYR A 1 89 ? -10.723 0.688 -9.506 1.00 97.31 89 TYR A O 1
ATOM 731 N N . TYR A 1 90 ? -8.979 0.227 -8.161 1.00 97.94 90 TYR A N 1
ATOM 732 C CA . TYR A 1 90 ? -7.923 0.499 -9.141 1.00 97.94 90 TYR A CA 1
ATOM 733 C C . TYR A 1 90 ? -7.327 -0.782 -9.750 1.00 97.94 90 TYR A C 1
ATOM 735 O O . TYR A 1 90 ? -6.201 -0.767 -10.250 1.00 97.94 90 TYR A O 1
ATOM 743 N N . ASN A 1 91 ? -8.058 -1.904 -9.718 1.00 97.50 91 ASN A N 1
ATOM 744 C CA . ASN A 1 91 ? -7.536 -3.201 -10.155 1.00 97.50 91 ASN A CA 1
ATOM 745 C C . ASN A 1 91 ? -7.018 -3.186 -11.601 1.00 97.50 91 ASN A C 1
ATOM 747 O O . ASN A 1 91 ? -6.005 -3.817 -11.889 1.00 97.50 91 ASN A O 1
ATOM 751 N N . GLU A 1 92 ? -7.685 -2.472 -12.510 1.00 98.06 92 GLU A N 1
ATOM 752 C CA . GLU A 1 92 ? -7.246 -2.354 -13.907 1.00 98.06 92 GLU A CA 1
ATOM 753 C C . GL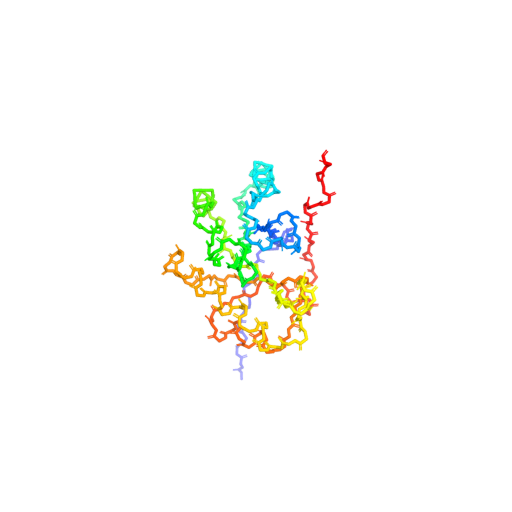U A 1 92 ? -5.866 -1.686 -13.990 1.00 98.06 92 GLU A C 1
ATOM 755 O O . GLU A 1 92 ? -4.924 -2.255 -14.540 1.00 98.06 92 GLU A O 1
ATOM 760 N N . GLN A 1 93 ? -5.705 -0.527 -13.347 1.00 98.38 93 GLN A N 1
ATOM 761 C CA . GLN A 1 93 ? -4.450 0.221 -13.345 1.00 98.38 93 GLN A CA 1
ATOM 762 C C . GLN A 1 93 ? -3.326 -0.556 -12.652 1.00 98.38 93 GLN A C 1
ATOM 764 O O . GLN A 1 93 ? -2.202 -0.573 -13.147 1.00 98.38 93 GLN A O 1
ATOM 769 N N . LEU A 1 94 ? -3.614 -1.205 -11.520 1.00 98.19 94 LEU A N 1
ATOM 770 C CA . LEU A 1 94 ? -2.630 -2.003 -10.783 1.00 98.19 94 LEU A CA 1
ATOM 771 C C . LEU A 1 94 ? -2.249 -3.279 -11.551 1.00 98.19 94 LEU A C 1
ATOM 773 O O . LEU A 1 94 ? -1.087 -3.684 -11.531 1.00 98.19 94 LEU A O 1
ATOM 777 N N . SER A 1 95 ? -3.190 -3.886 -12.279 1.00 97.69 95 SER A N 1
ATOM 778 C CA . SER A 1 95 ? -2.917 -5.039 -13.145 1.00 97.69 95 SER A CA 1
ATOM 779 C C . SER A 1 95 ? -2.014 -4.669 -14.321 1.00 97.69 95 SER A C 1
ATOM 781 O O . SER A 1 95 ? -1.061 -5.400 -14.592 1.00 97.69 95 SER A O 1
ATOM 783 N N . ASP A 1 96 ? -2.242 -3.517 -14.962 1.00 98.12 96 ASP A N 1
ATOM 784 C CA . ASP A 1 96 ? -1.349 -2.994 -16.006 1.00 98.12 96 ASP A CA 1
ATOM 785 C C . ASP A 1 96 ? 0.090 -2.831 -15.492 1.00 98.12 96 ASP A C 1
ATOM 787 O O . ASP A 1 96 ? 1.052 -3.175 -16.180 1.00 98.12 96 ASP A O 1
ATOM 791 N N . LEU A 1 97 ? 0.243 -2.289 -14.277 1.00 98.06 97 LEU A N 1
ATOM 792 C CA . LEU A 1 97 ? 1.549 -2.075 -13.647 1.00 98.06 97 LEU A CA 1
ATOM 793 C C . LEU A 1 97 ? 2.250 -3.415 -13.375 1.00 98.06 97 LEU A C 1
ATOM 795 O O . LEU A 1 97 ? 3.404 -3.606 -13.759 1.00 98.06 97 LEU A O 1
ATOM 799 N N . ARG A 1 98 ? 1.529 -4.401 -12.831 1.00 96.75 98 ARG A N 1
ATOM 800 C CA . ARG A 1 98 ? 2.061 -5.763 -12.642 1.00 96.75 98 ARG A CA 1
ATOM 801 C C . ARG A 1 98 ? 2.475 -6.417 -13.956 1.00 96.75 98 ARG A C 1
ATOM 803 O O . ARG A 1 98 ? 3.480 -7.123 -13.996 1.00 96.75 98 ARG A O 1
ATOM 810 N N . GLN A 1 99 ? 1.727 -6.192 -15.036 1.00 97.31 99 GLN A N 1
ATOM 811 C CA . GLN A 1 99 ? 2.035 -6.768 -16.346 1.00 97.31 99 GLN A CA 1
ATOM 812 C C . GLN A 1 99 ? 3.370 -6.260 -16.909 1.00 97.31 99 GLN A C 1
ATOM 814 O O . GLN A 1 99 ? 4.055 -7.003 -17.612 1.00 97.31 99 GLN A O 1
ATOM 819 N N . VAL A 1 100 ? 3.767 -5.025 -16.584 1.00 96.19 100 VAL A N 1
ATOM 820 C CA . VAL A 1 100 ? 5.076 -4.470 -16.972 1.00 96.19 100 VAL A CA 1
ATOM 821 C C . VAL A 1 100 ? 6.195 -4.789 -15.973 1.00 96.19 100 VAL A C 1
ATOM 823 O O . VAL A 1 100 ? 7.316 -4.307 -16.134 1.00 96.19 100 VAL A O 1
ATOM 826 N N . GLY A 1 101 ? 5.914 -5.635 -14.979 1.00 96.19 101 GLY A N 1
ATOM 827 C CA . GLY A 1 101 ? 6.880 -6.124 -13.999 1.00 96.19 101 GLY A CA 1
ATOM 828 C C . GLY A 1 101 ? 7.033 -5.250 -12.757 1.00 96.19 101 GLY A C 1
ATOM 829 O O . GLY A 1 101 ? 7.926 -5.523 -11.963 1.00 96.19 101 GLY A O 1
ATOM 830 N N . ASP A 1 102 ? 6.191 -4.228 -12.576 1.00 96.94 102 ASP A N 1
ATOM 831 C CA . ASP A 1 102 ? 6.180 -3.465 -11.327 1.00 96.94 102 ASP A CA 1
ATOM 832 C C . ASP A 1 102 ? 5.653 -4.331 -10.171 1.00 96.94 102 ASP A C 1
ATOM 834 O O . ASP A 1 102 ? 4.819 -5.229 -10.350 1.00 96.94 102 ASP A O 1
ATOM 838 N N . GLU A 1 103 ? 6.121 -4.033 -8.962 1.00 96.56 103 GLU A N 1
ATOM 839 C CA . GLU A 1 103 ? 5.645 -4.668 -7.742 1.00 96.56 103 GLU A CA 1
ATOM 840 C C . GLU A 1 103 ? 4.516 -3.857 -7.102 1.00 96.56 103 GLU A C 1
ATOM 842 O O . GLU A 1 103 ? 4.585 -2.632 -7.023 1.00 96.56 103 GLU A O 1
ATOM 847 N N . ILE A 1 104 ? 3.484 -4.547 -6.608 1.00 97.81 104 ILE A N 1
ATOM 848 C CA . ILE A 1 104 ? 2.420 -3.946 -5.798 1.00 97.81 104 ILE A CA 1
ATOM 849 C C . ILE A 1 104 ? 2.597 -4.416 -4.356 1.00 97.81 104 ILE A C 1
ATOM 851 O O . ILE A 1 104 ? 2.305 -5.576 -4.048 1.00 97.81 104 ILE A O 1
ATOM 855 N N . GLY A 1 105 ? 3.078 -3.519 -3.502 1.00 96.81 105 GLY A N 1
ATOM 856 C CA . GLY A 1 105 ? 3.275 -3.734 -2.073 1.00 96.81 105 GLY A CA 1
ATOM 857 C C . GLY A 1 105 ? 2.157 -3.129 -1.225 1.00 96.81 105 GLY A C 1
ATOM 858 O O . GLY A 1 105 ? 1.161 -2.602 -1.730 1.00 96.81 105 GLY A O 1
ATOM 859 N N . LEU A 1 106 ? 2.344 -3.196 0.088 1.00 97.94 106 LEU A N 1
ATOM 860 C CA . LEU A 1 106 ? 1.470 -2.585 1.083 1.00 97.94 106 LEU A CA 1
ATOM 861 C C . LEU A 1 106 ? 2.063 -1.287 1.627 1.00 97.94 106 LEU A C 1
ATOM 863 O O . LEU A 1 106 ? 3.245 -1.241 1.929 1.00 97.94 106 LEU A O 1
ATOM 867 N N . HIS A 1 107 ? 1.223 -0.276 1.835 1.00 97.50 107 HIS A N 1
ATOM 868 C CA . HIS A 1 107 ? 1.528 0.904 2.642 1.00 97.50 107 HIS A CA 1
ATOM 869 C C . HIS A 1 107 ? 0.530 0.982 3.801 1.00 97.50 107 HIS A C 1
ATOM 871 O O . HIS A 1 107 ? -0.679 1.040 3.577 1.00 97.50 107 HIS A O 1
ATOM 877 N N . VAL A 1 108 ? 0.995 0.978 5.046 1.00 97.56 108 VAL A N 1
ATOM 878 C CA . VAL A 1 108 ? 0.115 0.898 6.225 1.00 97.56 108 VAL A CA 1
ATOM 879 C C . VAL A 1 108 ? 0.357 2.091 7.128 1.00 97.56 108 VAL A C 1
ATOM 881 O O . VAL A 1 108 ? 1.496 2.313 7.523 1.00 97.56 108 VAL A O 1
ATOM 884 N N . HIS A 1 109 ? -0.682 2.832 7.532 1.00 97.56 109 HIS A N 1
ATOM 885 C CA . HIS A 1 109 ? -0.540 3.738 8.681 1.00 97.56 109 HIS A CA 1
ATOM 886 C C . HIS A 1 109 ? -1.363 3.239 9.869 1.00 97.56 109 HIS A C 1
ATOM 888 O O . HIS A 1 109 ? -2.530 2.879 9.698 1.00 97.56 109 HIS A O 1
ATOM 894 N N . PRO A 1 110 ? -0.810 3.294 11.093 1.00 97.25 110 PRO A N 1
ATOM 895 C CA . PRO A 1 110 ? -1.505 2.918 12.317 1.00 97.25 110 PRO A CA 1
ATOM 896 C C . PRO A 1 110 ? -2.423 4.048 12.802 1.00 97.25 110 PRO A C 1
ATOM 898 O O . PRO A 1 110 ? -2.322 4.538 13.927 1.00 97.25 110 PRO A O 1
ATOM 901 N N . TYR A 1 111 ? -3.337 4.491 11.939 1.00 97.81 111 TYR A N 1
ATOM 902 C CA . TYR A 1 111 ? -4.307 5.529 12.268 1.00 97.81 111 TYR A CA 1
ATOM 903 C C . TYR A 1 111 ? -5.519 4.917 12.966 1.00 97.81 111 TYR A C 1
ATOM 905 O O . TYR A 1 111 ? -6.311 4.201 12.354 1.00 97.81 111 TYR A O 1
ATOM 913 N N . ARG A 1 112 ? -5.676 5.210 14.260 1.00 97.25 112 ARG A N 1
ATOM 914 C CA . ARG A 1 112 ? -6.801 4.733 15.072 1.00 97.25 112 ARG A CA 1
ATOM 915 C C . ARG A 1 112 ? -7.860 5.813 15.211 1.00 97.25 112 ARG A C 1
ATOM 917 O O . ARG A 1 112 ? -7.544 6.955 15.532 1.00 97.25 112 ARG A O 1
ATOM 924 N N . TRP A 1 113 ?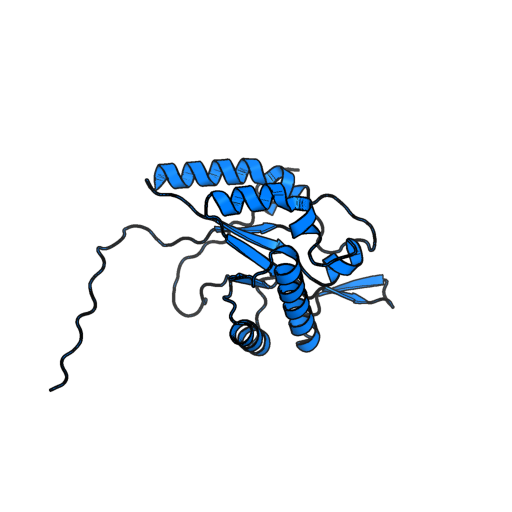 -9.124 5.460 15.010 1.00 97.12 113 TRP A N 1
ATOM 925 C CA . TRP A 1 113 ? -10.222 6.386 15.271 1.00 97.12 113 TRP A CA 1
ATOM 926 C C . TRP A 1 113 ? -10.446 6.535 16.778 1.00 97.12 113 TRP A C 1
ATOM 928 O O . TRP A 1 113 ? -10.694 5.550 17.476 1.00 97.12 113 TRP A O 1
ATOM 938 N N . GLU A 1 114 ? -10.393 7.765 17.281 1.00 96.81 114 GLU A N 1
ATOM 939 C CA . GLU A 1 114 ? -10.714 8.097 18.666 1.00 96.81 114 GLU A CA 1
ATOM 940 C C . GLU A 1 114 ? -12.120 8.692 18.740 1.00 96.81 114 GLU A C 1
ATOM 942 O O . GLU A 1 114 ? -12.330 9.899 18.597 1.00 96.81 114 GLU A O 1
ATOM 947 N N . ALA A 1 115 ? -13.108 7.821 18.956 1.00 94.88 115 ALA A N 1
ATOM 948 C CA . ALA A 1 115 ? -14.521 8.184 18.897 1.00 94.88 115 ALA A CA 1
ATOM 949 C C . ALA A 1 115 ? -14.918 9.275 19.903 1.00 94.88 115 ALA A C 1
ATOM 951 O O . ALA A 1 115 ? -15.800 10.076 19.602 1.00 94.88 115 ALA A O 1
ATOM 952 N N . SER A 1 116 ? -14.264 9.337 21.070 1.00 96.19 116 SER A N 1
ATOM 953 C CA . SER A 1 116 ? -14.559 10.358 22.085 1.00 96.19 116 SER A CA 1
ATOM 954 C C . SER A 1 116 ? -14.176 11.775 21.643 1.00 96.19 116 SER A C 1
ATOM 956 O O . SER A 1 116 ? -14.770 12.747 22.107 1.00 96.19 116 SER A O 1
ATOM 958 N N . GLN A 1 117 ? -13.208 11.889 20.730 1.00 94.31 117 GLN A N 1
ATOM 959 C CA . GLN A 1 117 ? -12.680 13.157 20.227 1.00 94.31 117 GLN A CA 1
ATOM 960 C C . GLN A 1 117 ? -13.069 13.422 18.767 1.00 94.31 117 GLN A C 1
ATOM 962 O O . GLN A 1 117 ? -12.906 14.540 18.285 1.00 94.31 117 GLN A O 1
ATOM 967 N N . GLY A 1 118 ? -13.599 12.416 18.064 1.00 95.00 118 GLY A N 1
ATOM 968 C CA . GLY A 1 118 ? -14.003 12.537 16.666 1.00 95.00 118 GLY A CA 1
ATOM 969 C C . GLY A 1 118 ? -12.823 12.797 15.728 1.00 95.00 118 GLY A C 1
ATOM 970 O O . GLY A 1 118 ? -12.956 13.587 14.794 1.00 95.00 118 GLY A O 1
ATOM 971 N N . LEU A 1 119 ? -11.670 12.177 15.994 1.00 95.94 119 LEU A N 1
ATOM 972 C CA . LEU A 1 119 ? -10.441 12.374 15.224 1.00 95.94 119 LEU A CA 1
ATOM 973 C C . LEU A 1 119 ? -9.650 11.077 15.038 1.00 95.94 119 LEU A C 1
ATOM 975 O O . LEU A 1 119 ? -9.851 10.093 15.749 1.00 95.94 119 LEU A O 1
ATOM 979 N N . TRP A 1 120 ? -8.721 11.106 14.087 1.00 97.12 120 TRP A N 1
ATOM 980 C CA . TRP A 1 120 ? -7.716 10.064 13.901 1.00 97.12 120 TRP A CA 1
ATOM 981 C C . TRP A 1 120 ? -6.488 10.344 14.763 1.00 97.12 120 TRP A C 1
ATOM 983 O O . TRP A 1 120 ? -5.971 11.460 14.767 1.00 97.12 120 TRP A O 1
ATOM 993 N N . LEU A 1 121 ? -6.009 9.316 15.456 1.00 96.81 121 LEU A N 1
ATOM 994 C CA . LEU A 1 121 ? -4.747 9.317 16.181 1.00 96.81 121 LEU A CA 1
ATOM 995 C C . LEU A 1 121 ? -3.692 8.562 15.379 1.00 96.81 121 LEU A C 1
ATOM 997 O O . LEU A 1 121 ? -3.932 7.435 14.951 1.00 96.81 121 LEU A O 1
ATOM 1001 N N . GLU A 1 122 ? -2.511 9.158 15.236 1.00 96.31 122 GLU A N 1
ATOM 1002 C CA . GLU A 1 122 ? -1.319 8.452 14.769 1.00 96.31 122 GLU A CA 1
ATOM 1003 C C . GLU A 1 122 ? -0.764 7.572 15.910 1.00 96.31 122 GLU A C 1
ATOM 1005 O O . GLU A 1 122 ? 0.081 8.011 16.690 1.00 96.31 122 GLU A O 1
ATOM 1010 N N . ASP A 1 123 ? -1.269 6.345 16.069 1.00 96.62 123 ASP A N 1
ATOM 1011 C CA . ASP A 1 123 ? -1.046 5.533 17.279 1.00 96.62 123 ASP A CA 1
ATOM 1012 C C . ASP A 1 123 ? 0.173 4.600 17.165 1.00 96.62 123 ASP A C 1
ATOM 1014 O O . ASP A 1 123 ? 0.112 3.403 17.434 1.00 96.62 123 ASP A O 1
ATOM 1018 N N . TYR A 1 124 ? 1.313 5.166 16.760 1.00 94.75 124 TYR A N 1
ATOM 1019 C CA . TYR A 1 124 ? 2.584 4.441 16.615 1.00 94.75 124 TYR A CA 1
ATOM 1020 C C . TYR A 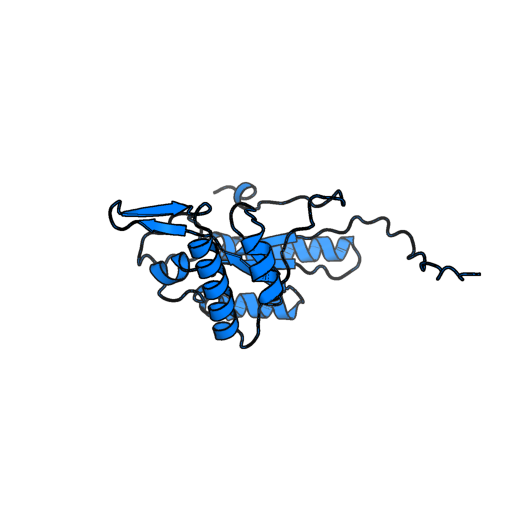1 124 ? 3.151 3.917 17.947 1.00 94.75 124 TYR A C 1
ATOM 1022 O O . TYR A 1 124 ? 4.014 3.045 17.958 1.00 94.75 124 TYR A O 1
ATOM 1030 N N . ALA A 1 125 ? 2.711 4.463 19.085 1.00 95.19 125 ALA A N 1
ATOM 1031 C CA . ALA A 1 125 ? 3.171 4.032 20.407 1.00 95.19 125 ALA A CA 1
ATOM 1032 C C . ALA A 1 125 ? 2.473 2.751 20.899 1.00 95.19 125 ALA A C 1
ATOM 1034 O O . ALA A 1 125 ? 2.927 2.140 21.866 1.00 95.19 125 ALA A O 1
ATOM 1035 N N . ASN A 1 126 ? 1.378 2.354 20.252 1.00 96.81 126 ASN A N 1
ATOM 1036 C CA . ASN A 1 126 ? 0.609 1.168 20.586 1.00 96.81 126 ASN A CA 1
ATOM 1037 C C . ASN A 1 126 ? 0.995 0.018 19.646 1.00 96.81 126 ASN A C 1
ATOM 1039 O O . ASN A 1 126 ? 0.458 -0.100 18.546 1.00 96.81 126 ASN A O 1
ATOM 1043 N N . SER A 1 127 ? 1.936 -0.825 20.077 1.00 95.25 127 SER A N 1
ATOM 1044 C CA . SER A 1 127 ? 2.454 -1.934 19.263 1.00 95.25 127 SER A CA 1
ATOM 1045 C C . SER A 1 127 ? 1.361 -2.887 18.792 1.00 95.25 127 SER A C 1
ATOM 1047 O O . SER A 1 127 ? 1.365 -3.274 17.630 1.00 95.25 127 SER A O 1
ATOM 1049 N N . ASP A 1 128 ? 0.400 -3.209 19.658 1.00 96.69 128 ASP A N 1
ATOM 1050 C CA . ASP A 1 128 ? -0.674 -4.151 19.338 1.00 96.69 128 ASP A CA 1
ATOM 1051 C C . ASP A 1 128 ? -1.564 -3.598 18.216 1.00 96.69 128 ASP A C 1
ATOM 1053 O O . ASP A 1 128 ? -1.986 -4.333 17.327 1.00 96.69 128 ASP A O 1
ATOM 1057 N N . TRP A 1 129 ? -1.797 -2.282 18.216 1.00 97.75 129 TRP A N 1
ATOM 1058 C CA . TRP A 1 129 ? -2.544 -1.615 17.153 1.00 97.75 129 TRP A CA 1
ATOM 1059 C C . TRP A 1 129 ? -1.772 -1.565 15.831 1.00 97.75 129 TRP A C 1
ATOM 1061 O O . TRP A 1 129 ? -2.359 -1.753 14.765 1.00 97.75 129 TRP A O 1
ATOM 1071 N N . VAL A 1 130 ? -0.459 -1.327 15.878 1.00 97.88 130 VAL A N 1
ATOM 1072 C CA . VAL A 1 130 ? 0.378 -1.381 14.671 1.00 97.88 130 VAL A CA 1
ATOM 1073 C C . VAL A 1 130 ? 0.359 -2.788 14.069 1.00 97.88 130 VAL A C 1
ATOM 1075 O O . VAL A 1 130 ? 0.160 -2.938 12.862 1.00 97.88 130 VAL A O 1
ATOM 1078 N N . ASP A 1 131 ? 0.508 -3.809 14.910 1.00 97.38 131 ASP A N 1
ATOM 1079 C CA . ASP A 1 131 ? 0.481 -5.211 14.503 1.00 97.38 131 ASP A CA 1
ATOM 1080 C C . ASP A 1 131 ? -0.881 -5.588 13.898 1.00 97.38 131 ASP A C 1
ATOM 1082 O O . ASP A 1 131 ? -0.935 -6.219 12.839 1.00 97.38 131 ASP A O 1
ATOM 1086 N N . GLU A 1 132 ? -1.984 -5.130 14.501 1.00 98.06 132 GLU A N 1
ATOM 1087 C CA . GLU A 1 132 ? -3.335 -5.296 13.956 1.00 98.06 132 GLU A CA 1
ATOM 1088 C C . GLU A 1 132 ? -3.462 -4.656 12.567 1.00 98.06 132 GLU A C 1
ATOM 1090 O O . GLU A 1 132 ? -3.970 -5.283 11.636 1.00 98.06 132 GLU A O 1
ATOM 1095 N N . CYS A 1 133 ? -2.957 -3.433 12.391 1.00 98.50 133 CYS A N 1
ATOM 1096 C CA . CYS A 1 133 ? -3.002 -2.734 11.108 1.00 98.50 133 CYS A CA 1
ATOM 1097 C C . CYS A 1 133 ? -2.255 -3.506 10.007 1.00 98.50 133 CYS A C 1
ATOM 1099 O O . CYS A 1 133 ? -2.769 -3.627 8.894 1.00 98.50 133 CYS A O 1
ATOM 1101 N N . ILE A 1 134 ? -1.086 -4.074 10.319 1.00 98.31 134 ILE A N 1
ATOM 1102 C CA . ILE A 1 134 ? -0.306 -4.906 9.388 1.00 98.31 134 ILE A CA 1
ATOM 1103 C C . ILE A 1 134 ? -1.053 -6.196 9.051 1.00 98.31 134 ILE A C 1
ATOM 1105 O O . ILE A 1 134 ? -1.179 -6.550 7.880 1.00 98.31 134 ILE A O 1
ATOM 1109 N N . GLN A 1 135 ? -1.590 -6.892 10.053 1.00 98.50 135 GLN A N 1
ATOM 1110 C CA . GLN A 1 135 ? -2.335 -8.132 9.834 1.00 98.50 135 GLN A CA 1
ATOM 1111 C C . GLN A 1 135 ? -3.587 -7.902 8.979 1.00 98.50 135 GLN A C 1
ATOM 1113 O O . GLN A 1 135 ? -3.848 -8.677 8.056 1.00 98.50 135 GLN A O 1
ATOM 1118 N N . VAL A 1 136 ? -4.325 -6.815 9.232 1.00 98.56 136 VAL A N 1
ATOM 1119 C CA . VAL A 1 136 ? -5.468 -6.399 8.406 1.00 98.56 136 VAL A CA 1
ATOM 1120 C C . VAL A 1 136 ? -5.024 -6.131 6.972 1.00 98.56 136 VAL A C 1
ATOM 1122 O O . VAL A 1 136 ? -5.667 -6.617 6.043 1.00 98.56 136 VAL A O 1
ATOM 1125 N N . ALA A 1 137 ? -3.920 -5.410 6.778 1.00 98.56 137 ALA A N 1
ATOM 1126 C CA . ALA A 1 137 ? -3.396 -5.099 5.454 1.00 98.56 137 ALA A CA 1
ATOM 1127 C C . ALA A 1 137 ? -3.027 -6.360 4.658 1.00 98.56 137 ALA A C 1
ATOM 1129 O O . ALA A 1 137 ? -3.428 -6.512 3.503 1.00 98.56 137 ALA A O 1
ATOM 1130 N N . VAL A 1 138 ? -2.316 -7.297 5.292 1.00 98.50 138 VAL A N 1
ATOM 1131 C CA . VAL A 1 138 ? -1.900 -8.566 4.677 1.00 98.50 138 VAL A CA 1
ATOM 1132 C C . VAL A 1 138 ? -3.102 -9.438 4.332 1.00 98.50 138 VAL A C 1
ATOM 1134 O O . VAL A 1 138 ? -3.192 -9.933 3.207 1.00 98.50 138 VAL A O 1
ATOM 1137 N N . ALA A 1 139 ? -4.054 -9.587 5.256 1.00 98.50 139 ALA A N 1
ATOM 1138 C CA . ALA A 1 139 ? -5.271 -10.356 5.013 1.00 98.50 139 ALA A CA 1
ATOM 1139 C C . ALA A 1 139 ? -6.102 -9.756 3.867 1.00 98.50 139 ALA A C 1
ATOM 1141 O O . ALA A 1 139 ? -6.562 -10.483 2.986 1.00 98.50 139 ALA A O 1
ATOM 1142 N N . ALA A 1 140 ? -6.245 -8.431 3.839 1.00 98.31 140 ALA A N 1
ATOM 1143 C CA . ALA A 1 140 ? -6.971 -7.712 2.800 1.00 98.31 140 ALA A CA 1
ATOM 1144 C C . ALA A 1 140 ? -6.290 -7.833 1.425 1.00 98.31 140 ALA A C 1
ATOM 1146 O O . ALA A 1 140 ? -6.959 -8.083 0.421 1.00 98.31 140 ALA A O 1
ATOM 1147 N N . TYR A 1 141 ? -4.958 -7.742 1.366 1.00 98.31 141 TYR A N 1
ATOM 1148 C CA . TYR A 1 141 ? -4.204 -7.990 0.134 1.00 98.31 141 TYR A CA 1
ATOM 1149 C C . TYR A 1 141 ? -4.402 -9.421 -0.367 1.00 98.31 141 TYR A C 1
ATOM 1151 O O . TYR A 1 141 ? -4.697 -9.636 -1.545 1.00 98.31 141 TYR A O 1
ATOM 1159 N N . GLN A 1 142 ? -4.298 -10.406 0.531 1.00 97.69 142 GLN A N 1
ATOM 1160 C CA . GLN A 1 142 ? -4.516 -11.807 0.188 1.00 97.69 142 GLN A CA 1
ATOM 1161 C C . GLN A 1 142 ? -5.941 -12.061 -0.303 1.00 97.69 142 GLN A C 1
ATOM 1163 O O . GLN A 1 142 ? -6.133 -12.831 -1.241 1.00 97.69 142 GLN A O 1
ATOM 1168 N N . GLN A 1 143 ? -6.934 -11.394 0.278 1.00 94.94 143 GLN A N 1
ATOM 1169 C CA . GLN A 1 143 ? -8.310 -11.457 -0.198 1.00 94.94 143 GLN A CA 1
ATOM 1170 C C . GLN A 1 143 ? -8.459 -10.843 -1.600 1.00 94.94 143 GLN A C 1
ATOM 1172 O O . GLN A 1 143 ? -9.151 -11.419 -2.438 1.00 94.94 143 GLN A O 1
ATOM 1177 N N . GLY A 1 144 ? -7.803 -9.709 -1.869 1.00 91.38 144 GLY A N 1
ATOM 1178 C CA . GLY A 1 144 ? -7.872 -9.013 -3.157 1.00 91.38 144 GLY A CA 1
ATOM 1179 C C . GLY A 1 144 ? -7.152 -9.736 -4.301 1.00 91.38 144 GLY A C 1
ATOM 1180 O O . GLY A 1 144 ? -7.657 -9.764 -5.422 1.00 91.38 144 GLY A O 1
ATOM 1181 N N . TYR A 1 145 ? -5.996 -10.352 -4.033 1.00 94.19 145 TYR A N 1
ATOM 1182 C CA . TYR A 1 145 ? -5.144 -10.946 -5.074 1.00 94.19 145 TYR A CA 1
ATOM 1183 C C . TYR A 1 145 ? -4.950 -12.462 -4.987 1.00 94.19 145 TYR A C 1
ATOM 1185 O O . TYR A 1 145 ? -4.366 -13.052 -5.897 1.00 94.19 145 TYR A O 1
ATOM 1193 N N . GLY A 1 146 ? -5.422 -13.116 -3.926 1.00 95.38 146 GLY A N 1
ATOM 1194 C CA . GLY A 1 146 ? -5.271 -14.561 -3.728 1.00 95.38 146 GLY A CA 1
ATOM 1195 C C . GLY A 1 146 ? -3.852 -15.011 -3.361 1.00 95.38 146 GLY A C 1
ATOM 1196 O O . GLY A 1 146 ? -3.590 -16.211 -3.302 1.00 95.38 146 GLY A O 1
ATOM 1197 N N . CYS A 1 147 ? -2.932 -14.079 -3.107 1.00 95.44 147 CYS A N 1
ATOM 1198 C CA . CYS A 1 147 ? -1.555 -14.343 -2.693 1.00 95.44 147 CYS A CA 1
ATOM 1199 C C . CYS A 1 147 ? -1.108 -13.342 -1.625 1.00 95.44 147 CYS A C 1
ATOM 1201 O O . CYS A 1 147 ? -1.711 -12.283 -1.480 1.00 95.44 147 CYS A O 1
ATOM 1203 N N . LEU A 1 148 ? -0.045 -13.660 -0.889 1.00 96.62 148 LEU A N 1
ATOM 1204 C CA . LEU A 1 148 ? 0.552 -12.706 0.045 1.00 96.62 148 LEU A CA 1
ATOM 1205 C C . LEU A 1 148 ? 1.275 -11.581 -0.719 1.00 96.62 148 LEU A C 1
ATOM 1207 O O . LEU A 1 148 ? 1.805 -11.836 -1.808 1.00 96.62 148 LEU A O 1
ATOM 1211 N N . PRO A 1 149 ? 1.304 -10.354 -0.173 1.00 95.69 149 PRO A N 1
ATOM 1212 C CA . PRO A 1 149 ? 2.212 -9.321 -0.653 1.00 95.69 149 PRO A CA 1
ATOM 1213 C C . PRO A 1 149 ? 3.656 -9.729 -0.349 1.00 95.69 149 PRO A C 1
ATOM 1215 O O . PRO A 1 149 ? 3.907 -10.482 0.590 1.00 95.69 149 PRO A O 1
ATOM 1218 N N . LYS A 1 150 ? 4.602 -9.225 -1.144 1.00 94.19 150 LYS A N 1
ATOM 1219 C CA . LYS A 1 150 ? 6.033 -9.394 -0.865 1.00 94.19 150 LYS A CA 1
ATOM 1220 C C . LYS A 1 150 ? 6.543 -8.268 0.019 1.00 94.19 150 LYS A C 1
ATOM 1222 O O . LYS A 1 150 ? 7.076 -8.545 1.082 1.00 94.19 150 LYS A O 1
ATOM 1227 N N . THR A 1 151 ? 6.298 -7.024 -0.392 1.00 95.00 151 THR A N 1
ATOM 1228 C CA . THR A 1 151 ? 6.799 -5.837 0.305 1.00 95.00 151 THR A CA 1
ATOM 1229 C C . THR A 1 151 ? 5.724 -5.128 1.125 1.00 95.00 151 THR A C 1
ATOM 1231 O O . THR A 1 151 ? 4.563 -5.025 0.708 1.00 95.00 151 THR A O 1
ATOM 1234 N N . ILE A 1 152 ? 6.127 -4.595 2.277 1.00 95.56 152 ILE A N 1
ATOM 1235 C CA . ILE A 1 152 ? 5.335 -3.694 3.114 1.00 95.56 152 ILE A CA 1
ATOM 1236 C C . ILE A 1 152 ? 6.157 -2.480 3.557 1.00 95.56 152 ILE A C 1
ATOM 1238 O O . ILE A 1 152 ? 7.309 -2.611 3.960 1.00 95.56 152 ILE A O 1
ATOM 1242 N N . SER A 1 153 ? 5.518 -1.313 3.544 1.00 93.94 153 SER A N 1
ATOM 1243 C CA . SER A 1 153 ? 6.006 -0.077 4.140 1.00 93.94 153 SER A CA 1
ATOM 1244 C C . SER A 1 153 ? 5.051 0.418 5.220 1.00 93.94 153 SER A C 1
ATOM 1246 O O . SER A 1 153 ? 3.823 0.317 5.107 1.00 93.94 153 SER A O 1
ATOM 1248 N N . VAL A 1 154 ? 5.615 0.956 6.301 1.00 93.50 154 VAL A N 1
ATOM 1249 C CA . VAL A 1 154 ? 4.846 1.551 7.400 1.00 93.50 154 VAL A CA 1
ATOM 1250 C C . VAL A 1 154 ? 4.972 3.070 7.332 1.00 93.50 154 VAL A C 1
ATOM 1252 O O . VAL A 1 154 ? 6.053 3.630 7.139 1.00 93.50 154 VAL A O 1
ATOM 1255 N N . GLY A 1 155 ? 3.834 3.744 7.479 1.00 90.75 155 GLY A N 1
ATOM 1256 C CA . GLY A 1 155 ? 3.682 5.188 7.430 1.00 90.75 155 GLY A CA 1
ATOM 1257 C C . GLY A 1 155 ? 4.721 5.919 8.274 1.00 90.75 155 GLY A C 1
ATOM 1258 O O . GLY A 1 155 ? 5.172 5.440 9.315 1.00 90.75 155 GLY A O 1
ATOM 1259 N N . ARG A 1 156 ? 5.123 7.101 7.792 1.00 88.50 156 ARG A N 1
ATOM 1260 C CA . ARG A 1 156 ? 6.151 7.951 8.422 1.00 88.50 156 ARG A CA 1
ATOM 1261 C C . ARG A 1 156 ? 7.522 7.268 8.587 1.00 88.50 156 ARG A C 1
ATOM 1263 O O . ARG A 1 156 ? 8.331 7.760 9.371 1.00 88.50 156 ARG A O 1
ATOM 1270 N N . ASN A 1 157 ? 7.801 6.194 7.842 1.00 85.31 157 ASN A N 1
ATOM 1271 C CA . ASN A 1 157 ? 9.020 5.383 7.965 1.00 85.31 157 ASN A CA 1
ATOM 1272 C C . ASN A 1 157 ? 9.223 4.865 9.396 1.00 85.31 157 ASN A C 1
ATOM 1274 O O . ASN A 1 157 ? 10.352 4.766 9.884 1.00 85.31 157 ASN A O 1
ATOM 1278 N N . TRP A 1 158 ? 8.123 4.624 10.110 1.00 89.19 158 TRP A N 1
ATOM 1279 C CA . TRP A 1 158 ? 8.187 4.156 11.481 1.00 89.19 158 TRP A CA 1
ATOM 1280 C C . TRP A 1 158 ? 8.446 2.650 11.511 1.00 89.19 158 TRP A C 1
ATOM 1282 O O . TRP A 1 158 ? 7.846 1.891 10.757 1.00 89.19 158 TRP A O 1
ATOM 1292 N N . ILE A 1 159 ? 9.319 2.209 12.414 1.00 89.62 159 ILE A N 1
ATOM 1293 C CA . ILE A 1 159 ? 9.625 0.794 12.605 1.00 89.62 159 ILE A CA 1
ATOM 1294 C C . ILE A 1 159 ? 9.962 0.521 14.070 1.00 89.62 159 ILE A C 1
ATOM 1296 O O . ILE A 1 159 ? 10.548 1.358 14.762 1.00 89.62 159 ILE A O 1
ATOM 1300 N N . SER A 1 160 ? 9.616 -0.673 14.539 1.00 90.94 160 SER A N 1
ATOM 1301 C CA . SER A 1 160 ? 10.005 -1.188 15.850 1.00 90.94 160 SER A CA 1
ATOM 1302 C C . SER A 1 160 ? 10.437 -2.648 15.739 1.00 90.94 160 SER A C 1
ATOM 1304 O O . SER A 1 160 ? 10.157 -3.311 14.740 1.00 90.94 160 SER A O 1
ATOM 1306 N N . GLN A 1 161 ? 11.092 -3.180 16.774 1.00 92.31 161 GLN A N 1
ATOM 1307 C CA . GLN A 1 161 ? 11.499 -4.587 16.780 1.00 92.31 161 GLN A CA 1
ATOM 1308 C C . GLN A 1 161 ? 10.300 -5.543 16.686 1.00 92.31 161 GLN A C 1
ATOM 1310 O O . GLN A 1 161 ? 10.408 -6.571 16.024 1.00 92.31 161 GLN A O 1
ATOM 1315 N N . SER A 1 162 ? 9.166 -5.228 17.326 1.00 93.12 162 SER A N 1
ATOM 1316 C CA . SER A 1 162 ? 7.970 -6.078 17.239 1.00 93.12 162 SER A CA 1
ATOM 1317 C C . SER A 1 162 ? 7.425 -6.105 15.816 1.00 93.12 162 SER A C 1
ATOM 1319 O O . SER A 1 162 ? 7.147 -7.178 15.293 1.00 93.12 162 SER A O 1
ATOM 1321 N N . THR A 1 163 ? 7.391 -4.947 15.158 1.00 92.06 163 THR A N 1
ATOM 1322 C CA . THR A 1 163 ? 6.983 -4.811 13.757 1.00 92.06 163 THR A CA 1
ATOM 1323 C C . THR A 1 163 ? 7.895 -5.603 12.827 1.00 92.06 163 THR A C 1
ATOM 1325 O O . THR A 1 163 ? 7.395 -6.300 11.950 1.00 92.06 163 THR A O 1
ATOM 1328 N N . VAL A 1 164 ? 9.216 -5.554 13.044 1.00 93.25 164 VAL A N 1
ATOM 1329 C CA . VAL A 1 164 ? 10.173 -6.364 12.273 1.00 93.25 164 VAL A CA 1
ATOM 1330 C C . VAL A 1 164 ? 9.881 -7.849 12.432 1.00 93.25 164 VAL A C 1
ATOM 1332 O O . VAL A 1 164 ? 9.679 -8.544 11.440 1.00 93.25 164 VAL A O 1
ATOM 1335 N N . ASN A 1 165 ? 9.775 -8.314 13.678 1.00 94.62 165 ASN A N 1
ATOM 1336 C CA . ASN A 1 165 ? 9.503 -9.718 13.974 1.00 94.62 165 ASN A CA 1
ATOM 1337 C C . ASN A 1 165 ? 8.171 -10.184 13.365 1.00 94.62 165 ASN A C 1
ATOM 1339 O O . ASN A 1 165 ? 8.077 -11.308 12.876 1.00 94.62 165 ASN A O 1
ATOM 1343 N N . LEU A 1 166 ? 7.137 -9.336 13.399 1.00 95.75 166 LEU A N 1
ATOM 1344 C CA . LEU A 1 166 ? 5.842 -9.649 12.807 1.00 95.75 166 LEU A CA 1
ATOM 1345 C C . LEU A 1 166 ? 5.953 -9.790 11.285 1.00 95.75 166 LEU A C 1
ATOM 1347 O O . LEU A 1 166 ? 5.525 -10.811 10.750 1.00 95.75 166 LEU A O 1
ATOM 1351 N N . VAL A 1 167 ? 6.543 -8.809 10.599 1.00 94.19 167 VAL A N 1
ATOM 1352 C CA . VAL A 1 167 ? 6.713 -8.828 9.135 1.00 94.19 167 VAL A CA 1
ATOM 1353 C C . VAL A 1 167 ? 7.517 -10.052 8.690 1.00 94.19 167 VAL A C 1
ATOM 1355 O O . VAL A 1 167 ? 7.077 -10.769 7.790 1.00 94.19 167 VAL A O 1
ATOM 1358 N N . GLU A 1 168 ? 8.607 -10.379 9.390 1.00 93.75 168 GLU A N 1
ATOM 1359 C CA . GLU A 1 168 ? 9.378 -11.606 9.147 1.00 93.75 168 GLU A CA 1
ATOM 1360 C C . GLU A 1 168 ? 8.533 -12.870 9.362 1.00 93.75 168 GLU A C 1
ATOM 1362 O O . GLU A 1 168 ? 8.547 -13.779 8.531 1.00 93.75 168 GLU A O 1
ATOM 1367 N N . 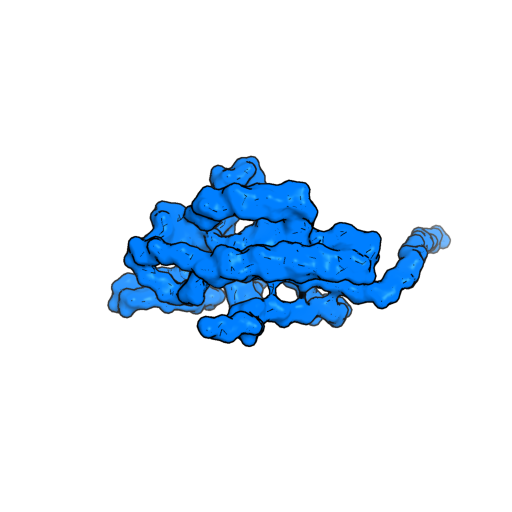SER A 1 169 ? 7.757 -12.937 10.451 1.00 96.56 169 SER A N 1
ATOM 1368 C CA . SER A 1 169 ? 6.913 -14.104 10.756 1.00 96.56 169 SER A CA 1
ATOM 1369 C C . SER A 1 169 ? 5.798 -14.338 9.733 1.00 96.56 169 SER A C 1
ATOM 1371 O O . SER A 1 169 ? 5.345 -15.470 9.560 1.00 96.56 169 SER A O 1
ATOM 1373 N N . LEU A 1 170 ? 5.371 -13.278 9.045 1.00 94.56 170 LEU A N 1
ATOM 1374 C CA . LEU A 1 170 ? 4.390 -13.331 7.966 1.00 94.56 170 LEU A CA 1
ATOM 1375 C C . LEU A 1 170 ? 5.037 -13.656 6.604 1.00 94.56 170 LEU A C 1
ATOM 1377 O O . LEU A 1 170 ? 4.316 -13.936 5.647 1.00 94.56 170 LEU A O 1
ATOM 1381 N N . GLY A 1 171 ? 6.373 -13.666 6.520 1.00 93.44 171 GLY A N 1
ATOM 1382 C CA . GLY A 1 171 ? 7.131 -13.948 5.299 1.00 93.44 171 GLY A CA 1
ATOM 1383 C C . GLY A 1 171 ? 7.196 -12.775 4.319 1.00 93.44 171 GLY A C 1
ATOM 1384 O O . GLY A 1 171 ? 7.289 -13.009 3.115 1.00 93.44 171 GLY A O 1
ATOM 1385 N N . LEU A 1 172 ? 7.103 -11.543 4.823 1.00 92.00 172 LEU A N 1
ATOM 1386 C CA . LEU A 1 172 ? 7.181 -10.310 4.040 1.00 92.00 172 LEU A CA 1
ATOM 1387 C C . LEU A 1 172 ? 8.572 -9.670 4.149 1.00 92.00 172 LEU A C 1
ATOM 1389 O O . LEU A 1 172 ? 9.338 -9.938 5.074 1.00 92.00 172 LEU A O 1
ATOM 1393 N N . GLU A 1 173 ? 8.855 -8.766 3.220 1.00 89.75 173 GLU A N 1
ATOM 1394 C CA . GLU A 1 173 ? 10.036 -7.911 3.168 1.00 89.75 173 GLU A CA 1
ATOM 1395 C C . GLU A 1 173 ? 9.632 -6.456 3.470 1.00 89.75 173 GLU A C 1
ATOM 1397 O O . GLU A 1 173 ? 8.537 -6.015 3.110 1.00 89.75 173 GLU A O 1
ATOM 1402 N N . PHE A 1 174 ? 10.501 -5.690 4.135 1.00 81.81 174 PHE A N 1
ATOM 1403 C CA . PHE A 1 174 ? 10.317 -4.239 4.228 1.00 81.81 174 PHE A CA 1
ATOM 1404 C C . PHE A 1 174 ? 10.810 -3.560 2.952 1.00 81.81 174 PHE A C 1
ATOM 1406 O O . PHE A 1 174 ? 11.815 -3.965 2.374 1.00 81.81 174 PHE A O 1
ATOM 1413 N N . ASP A 1 175 ? 10.159 -2.459 2.587 1.00 71.25 175 ASP A N 1
ATOM 1414 C CA . ASP A 1 175 ? 10.616 -1.504 1.565 1.00 71.25 175 ASP A CA 1
ATOM 1415 C C . ASP A 1 175 ? 11.942 -0.806 1.928 1.00 71.25 175 ASP A C 1
ATOM 1417 O O . ASP A 1 175 ? 12.555 -0.122 1.105 1.00 71.25 175 ASP A O 1
ATOM 1421 N N . TYR A 1 176 ? 12.391 -0.958 3.175 1.00 64.75 176 TYR A N 1
ATOM 1422 C CA . TYR A 1 176 ? 13.515 -0.218 3.709 1.00 64.75 176 TYR A CA 1
ATOM 1423 C C . TYR A 1 176 ? 14.868 -0.879 3.391 1.00 64.75 176 TYR A C 1
ATOM 1425 O O . TYR A 1 176 ? 15.163 -1.961 3.908 1.00 64.75 176 TYR A O 1
ATOM 1433 N N . PRO A 1 177 ? 15.781 -0.200 2.672 1.00 46.34 177 PRO A N 1
ATOM 1434 C CA . PRO A 1 177 ? 17.200 -0.503 2.794 1.00 46.34 177 PRO A CA 1
ATOM 1435 C C . PRO A 1 177 ? 17.629 -0.119 4.214 1.00 46.34 177 PRO A C 1
ATOM 1437 O O . PRO A 1 177 ? 17.574 1.050 4.592 1.00 46.34 177 PRO A O 1
ATOM 1440 N N . SER A 1 178 ? 18.039 -1.087 5.032 1.00 40.25 178 SER A N 1
ATOM 1441 C CA . SER A 1 178 ? 18.548 -0.822 6.379 1.00 40.25 178 SER A CA 1
ATOM 1442 C C . SER A 1 178 ? 19.555 0.337 6.362 1.00 40.25 178 SER A C 1
ATOM 1444 O O . SER A 1 178 ? 20.651 0.214 5.821 1.00 40.25 178 SER A O 1
ATOM 1446 N N . SER A 1 179 ? 19.222 1.453 7.012 1.00 38.94 179 SER A N 1
ATOM 1447 C CA . SER A 1 179 ? 20.103 2.617 7.193 1.00 38.94 179 SER A CA 1
ATOM 1448 C C . SER A 1 179 ? 21.340 2.322 8.050 1.00 38.94 179 SER A C 1
ATOM 1450 O O . SER A 1 179 ? 22.160 3.207 8.292 1.00 38.94 179 SER A O 1
ATOM 1452 N N . GLN A 1 180 ? 21.523 1.072 8.481 1.00 35.81 180 GLN A N 1
ATOM 1453 C CA . GLN A 1 180 ? 22.780 0.566 9.010 1.00 35.81 180 GLN A CA 1
ATOM 1454 C C . GLN A 1 180 ? 23.540 -0.207 7.930 1.00 35.81 180 GLN A C 1
ATOM 1456 O O . GLN A 1 180 ? 23.512 -1.431 7.896 1.00 35.81 180 GLN A O 1
ATOM 1461 N N . GLY A 1 181 ? 24.266 0.519 7.079 1.00 30.09 181 GLY A N 1
ATOM 1462 C CA . GLY A 1 181 ? 25.432 -0.042 6.393 1.00 30.09 181 GLY A CA 1
ATOM 1463 C C . GLY A 1 181 ? 25.594 0.318 4.926 1.00 30.09 181 GLY A C 1
ATOM 1464 O O . GLY A 1 181 ? 26.736 0.478 4.506 1.00 30.09 181 GLY A O 1
ATOM 1465 N N . ASP A 1 182 ? 24.507 0.516 4.180 1.00 34.31 182 ASP A N 1
ATOM 1466 C CA . ASP A 1 182 ? 24.601 0.895 2.768 1.00 34.31 182 ASP A CA 1
ATOM 1467 C C . ASP A 1 182 ? 24.162 2.349 2.570 1.00 34.31 182 ASP A C 1
ATOM 1469 O O . ASP A 1 182 ? 23.004 2.699 2.822 1.00 34.31 182 ASP A O 1
ATOM 1473 N N . PRO A 1 183 ? 25.074 3.250 2.161 1.00 37.19 183 PRO A N 1
ATOM 1474 C CA . PRO A 1 183 ? 24.659 4.560 1.717 1.00 37.19 183 PRO A CA 1
ATOM 1475 C C . PRO A 1 183 ? 23.927 4.369 0.387 1.00 37.19 183 PRO A C 1
ATOM 1477 O O . PRO A 1 183 ? 24.308 3.513 -0.404 1.00 37.19 183 PRO A O 1
ATOM 1480 N N . LEU A 1 184 ? 22.995 5.274 0.093 1.00 38.94 184 LEU A N 1
ATOM 1481 C CA . LEU A 1 184 ? 22.414 5.527 -1.232 1.00 38.94 184 LEU A CA 1
ATOM 1482 C C . LEU A 1 184 ? 21.050 4.880 -1.486 1.00 38.94 184 LEU A C 1
ATOM 1484 O O . LEU A 1 184 ? 20.945 3.986 -2.306 1.00 38.94 184 LEU A O 1
ATOM 1488 N N . LEU A 1 185 ? 19.985 5.460 -0.927 1.00 42.03 185 LEU A N 1
ATOM 1489 C CA . LEU A 1 185 ? 18.704 5.565 -1.635 1.00 42.03 185 LEU A CA 1
ATOM 1490 C C . LEU A 1 185 ? 18.061 6.926 -1.324 1.00 42.03 185 LEU A C 1
ATOM 1492 O O . LEU A 1 185 ? 17.929 7.325 -0.168 1.00 42.03 185 LEU A O 1
ATOM 1496 N N . GLY A 1 186 ? 17.745 7.688 -2.373 1.00 34.56 186 GLY A N 1
ATOM 1497 C CA . GLY A 1 186 ? 17.079 8.985 -2.274 1.00 34.56 186 GLY A CA 1
ATOM 1498 C C . GLY A 1 186 ? 15.569 8.823 -2.419 1.00 34.56 186 GLY A C 1
ATOM 1499 O O . GLY A 1 186 ? 15.104 8.330 -3.439 1.00 34.56 186 GLY A O 1
ATOM 1500 N N . PHE A 1 187 ? 14.803 9.274 -1.427 1.00 35.47 187 PHE A N 1
ATOM 1501 C CA . PHE A 1 187 ? 13.342 9.296 -1.491 1.00 35.47 187 PHE A CA 1
ATOM 1502 C C . PHE A 1 187 ? 12.863 10.500 -2.317 1.00 35.47 187 PHE A C 1
ATOM 1504 O O . PHE A 1 187 ? 13.094 11.650 -1.935 1.00 35.47 187 PHE A O 1
ATOM 1511 N N . ILE A 1 188 ? 12.157 10.261 -3.426 1.00 35.31 188 ILE A N 1
ATOM 1512 C CA . ILE A 1 188 ? 11.451 11.317 -4.165 1.00 35.31 188 ILE A CA 1
ATOM 1513 C C . ILE A 1 188 ? 9.986 11.318 -3.721 1.00 35.31 188 ILE A C 1
ATOM 1515 O O . ILE A 1 188 ? 9.167 10.548 -4.209 1.00 35.31 188 ILE A O 1
ATOM 1519 N N . ASN A 1 189 ? 9.632 12.221 -2.804 1.00 33.16 189 ASN A N 1
ATOM 1520 C CA . ASN A 1 189 ? 8.234 12.453 -2.443 1.00 33.16 189 ASN A CA 1
ATOM 1521 C C . ASN A 1 189 ? 7.552 13.327 -3.515 1.00 33.16 189 ASN A C 1
ATOM 1523 O O . ASN A 1 189 ? 7.697 14.554 -3.523 1.00 33.16 189 ASN A O 1
ATOM 1527 N N . LEU A 1 190 ? 6.796 12.694 -4.418 1.00 36.66 190 LEU A N 1
ATOM 1528 C CA . LEU A 1 190 ? 6.116 13.371 -5.529 1.00 36.66 190 LEU A CA 1
ATOM 1529 C C . LEU A 1 190 ? 4.988 14.324 -5.089 1.00 36.66 190 LEU A C 1
ATOM 1531 O O . LEU A 1 190 ? 4.638 15.214 -5.866 1.00 36.66 190 LEU A O 1
ATOM 1535 N N . LYS A 1 191 ? 4.484 14.249 -3.840 1.00 34.31 191 LYS A N 1
ATOM 1536 C CA . LYS A 1 191 ? 3.473 15.202 -3.323 1.00 34.31 191 LYS A CA 1
ATOM 1537 C C . LYS A 1 191 ? 3.983 16.654 -3.279 1.00 34.31 191 LYS A C 1
ATOM 1539 O O . LYS A 1 191 ? 3.183 17.570 -3.140 1.00 34.31 191 LYS A O 1
ATOM 1544 N N . LYS A 1 192 ? 5.297 16.890 -3.414 1.00 33.66 192 LYS A N 1
ATOM 1545 C CA . LYS A 1 192 ? 5.909 18.235 -3.435 1.00 33.66 192 LYS A CA 1
ATOM 1546 C C . LYS A 1 192 ? 6.319 18.740 -4.824 1.00 33.66 192 LYS A C 1
ATOM 1548 O O . LYS A 1 192 ? 6.838 19.849 -4.914 1.00 33.66 192 LYS A O 1
ATOM 1553 N N . ILE A 1 193 ? 6.135 17.949 -5.884 1.00 33.78 193 ILE A N 1
ATOM 1554 C CA . ILE A 1 193 ? 6.689 18.260 -7.217 1.00 33.78 193 ILE A CA 1
ATOM 1555 C C . ILE A 1 193 ? 5.609 18.713 -8.214 1.00 33.78 193 ILE A C 1
ATOM 1557 O O . ILE A 1 193 ? 5.931 19.336 -9.223 1.00 33.78 193 ILE A O 1
ATOM 1561 N N . LEU A 1 194 ? 4.326 18.499 -7.915 1.00 28.81 194 LEU A N 1
ATOM 1562 C CA . LEU A 1 194 ? 3.233 18.980 -8.759 1.00 28.81 194 LEU A CA 1
ATOM 1563 C C . LEU A 1 194 ? 2.601 20.244 -8.147 1.00 28.81 194 LEU A C 1
ATOM 1565 O O . LEU A 1 194 ? 2.143 20.184 -7.005 1.00 28.81 194 LEU A O 1
ATOM 1569 N N . PRO A 1 195 ? 2.579 21.392 -8.857 1.00 32.78 195 PRO A N 1
ATOM 1570 C CA . PRO A 1 195 ? 1.775 22.532 -8.435 1.00 32.78 195 PRO A CA 1
ATOM 1571 C C . PRO A 1 195 ? 0.284 22.167 -8.491 1.00 32.78 195 PRO A C 1
ATOM 1573 O O . PRO A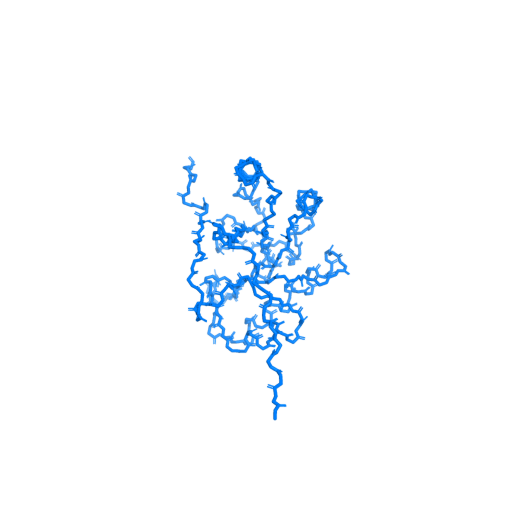 1 195 ? -0.132 21.389 -9.352 1.00 32.78 195 PRO A O 1
ATOM 1576 N N . ALA A 1 196 ? -0.479 22.711 -7.538 1.00 42.03 196 ALA A N 1
ATOM 1577 C CA . ALA A 1 196 ? -1.927 22.534 -7.405 1.00 42.03 196 ALA A CA 1
ATOM 1578 C C . ALA A 1 196 ? -2.710 22.947 -8.662 1.00 42.03 196 ALA A C 1
ATOM 1580 O O . ALA A 1 196 ? -2.291 23.930 -9.320 1.00 42.03 196 ALA A O 1
#

Radius of gyration: 18.77 Å; chains: 1; bounding box: 62×48×44 Å

Foldseek 3Di:
DDDDDDDPPDPDDPDDDEAAEDEQEAPDPWDDFQDDDDRVVCVVCLVVVVVVQVVVCVVVVHHDAHEYAYEFFVSCCRHVVARLNCCVVCVVVVVVSVVSPHAYHHEFFLWDQDPVVRTTDSPLVDLVSVLRGVVSRQVSVCVSPVDGGAEYAYPPNDDDPSRVVSCVVVNHDYPDDPPPDDDDYDHDPCVPVDDD

Sequence (196 aa):
MGESIPYATTPACNYIPALLEIHTEPDGEYLHLGQKLPWQGFERSLPFIRHLRQHISDHLDAPTHLLWSVRVDPQIAQTYGRAEWALEYYNEQLSDLRQVGDEIGLHVHPYRWEASQGLWLEDYANSDWVDECIQVAVAAYQQGYGCLPKTISVGRNWISQSTVNLVESLGLEFDYPSSQGDPLLGFINLKKILPA

Secondary structure (DSSP, 8-state):
--PPPPPP-----SS-----EEEE--S-SSPPTT-----HHHHHHHHHHHHHHHHHHHHHTS----EEEEE-SHHHHHHHSSTTHHHHHTHHHHHHHHHTT-EEEEEE--EEEETTTTEEEE-TT-HHHHHHHHHHHHHHHHHHHSS--SEEEEGGG---HHHHHHHHHHT-EES---TTT--------GGGTS--